Protein 1ZYO (pdb70)

B-factor: mean 40.77, std 6.68, range [16.6, 69.96]

Organism: NCBI:txid12558

Radius of gyration: 14.67 Å; Cα contacts (8 Å, |Δi|>4): 496; chains: 1; bounding box: 39×31×40 Å

Nearest PDB structures (foldseek):
  1zyo-assembly1_A  TM=1.005E+00  e=1.553E-39  Sesbania mosaic virus
  6m78-assembly1_A  TM=9.950E-01  e=1.546E-33  Sesbania mosaic virus
  6ff0-assembly1_A  TM=8.930E-01  e=2.907E-16  Ryegrass mottle virus
  7yzv-assembly1_A  TM=8.937E-01  e=5.741E-15  Ryegrass mottle virus
  6fez-assembly1_A  TM=8.333E-01  e=4.270E-13  Ryegrass mottle virus

Foldseek 3Di:
DLKDWAAFVRDDLFKKFFDDVLWGQAIWGWADLVIWTKFFLCSPPVDHHGFWIAAQNQIDGDDPWDFPDADPPLLQGMTTTDDPVVNSVSRSHDYWYADADAQKFWWKWKDDGDNRGMMIHIWIKGADVVRQKIKIDTDDDRSHGRIFGAGPVGGQFTFHFQPPPPPMGITTRVVCCSVPPDDD

InterPro domains:
  IPR000382 Peptidase S39B, luteovirus [PF02122] (166-301)
  IPR000382 Peptidase S39B, luteovirus [PF02122] (364-571)
  IPR000382 Peptidase S39B, luteovirus [PS51868] (135-335)
  IPR009003 Peptidase S1, PA clan [SSF50494] (151-323)

Solvent-accessible surface area: 8556 Å² total; per-residue (Å²): 141,162,70,61,127,18,66,51,63,106,18,34,44,2,4,1,4,0,22,9,47,123,63,13,22,0,1,0,1,41,0,60,67,90,51,4,0,2,0,0,31,69,0,19,63,71,48,137,203,23,70,2,0,1,18,30,51,103,107,20,69,31,108,150,24,62,81,61,79,39,19,88,76,87,60,30,14,3,0,4,0,135,9,51,95,107,9,0,81,89,3,39,4,101,55,30,92,23,30,60,14,41,92,89,14,113,2,39,0,32,0,6,94,32,16,85,82,10,64,16,0,96,16,38,1,37,49,30,154,97,59,81,30,0,21,1,71,0,29,21,48,105,26,2,14,1,0,2,0,19,20,131,120,12,1,2,1,2,7,7,9,112,72,100,138,78,89,61,16,20,0,0,5,2,68,42,0,31,92,164,72,37,230,171

CATH classification: 2.40.10.10 (+1 more: 2.40.10.10)

Secondary structure (DSSP, 8-state):
---EEE-TT-S-SSEEEEEETTEEEEEEEEEE--EEEEE-HHHHTSSSPP-EEEETTEEEE--S-EEEEEE--TTT-EEEEE--HHHHHHHT----PBPPP-S-EEEEEEEESSTTSEEEEEEEEEE-SSTTEEEE-----TT-TT-EEE-SS-EEEEEEEEEETTTEEEEE-HHHIIIII---

Structure (mmCIF, N/CA/C/O backbone):
data_1ZYO
#
_entry.id   1ZYO
#
_cell.length_a   74.072
_cell.length_b   74.072
_cell.length_c   68.753
_cell.angle_alpha   90.00
_cell.angle_beta   90.00
_cell.angle_gamma   120.00
#
_symmetry.space_group_name_H-M   'P 31 2 1'
#
loop_
_entity.id
_entity.type
_entity.pdbx_description
1 polymer 'serine protease'
2 non-polymer GLYCEROL
3 water water
#
loop_
_atom_site.group_PDB
_atom_site.id
_atom_site.type_symbol
_atom_site.label_atom_id
_atom_site.label_alt_id
_atom_site.label_comp_id
_atom_site.label_asym_id
_atom_site.label_entity_id
_atom_site.label_seq_id
_atom_site.pdbx_PDB_ins_code
_atom_site.Cartn_x
_atom_site.Cartn_y
_atom_site.Cartn_z
_atom_site.occupancy
_atom_site.B_iso_or_equiv
_atom_site.auth_seq_id
_atom_site.auth_comp_id
_atom_site.auth_asym_id
_atom_site.auth_atom_id
_atom_site.pdbx_PDB_model_num
ATOM 1 N N . SER A 1 4 ? -18.422 59.797 -12.922 1.00 53.64 138 SER A N 1
ATOM 2 C CA . SER A 1 4 ? -19.892 60.048 -12.783 1.00 53.91 138 SER A CA 1
ATOM 3 C C . SER A 1 4 ? -20.340 60.058 -11.317 1.00 53.83 138 SER A C 1
ATOM 4 O O . SER A 1 4 ? -21.011 60.993 -10.867 1.00 54.01 138 SER A O 1
ATOM 7 N N . PHE A 1 5 ? -19.975 59.002 -10.591 1.00 53.50 139 PHE A N 1
ATOM 8 C CA . PHE A 1 5 ? -20.195 58.908 -9.148 1.00 52.83 139 PHE A CA 1
ATOM 9 C C . PHE A 1 5 ? -19.128 59.709 -8.407 1.00 51.90 139 PHE A C 1
ATOM 10 O O . PHE A 1 5 ? -19.147 59.800 -7.172 1.00 51.90 139 PHE A O 1
ATOM 18 N N . TYR A 1 6 ? -18.215 60.298 -9.180 1.00 50.61 140 TYR A N 1
ATOM 19 C CA . TYR A 1 6 ? -17.069 61.026 -8.648 1.00 49.27 140 TYR A CA 1
ATOM 20 C C . TYR A 1 6 ? -16.989 62.444 -9.180 1.00 48.42 140 TYR A C 1
ATOM 21 O O . TYR A 1 6 ? -17.368 62.716 -10.320 1.00 48.52 140 TYR A O 1
ATOM 30 N N . SER A 1 7 ? -16.480 63.338 -8.343 1.00 47.31 141 SER A N 1
ATO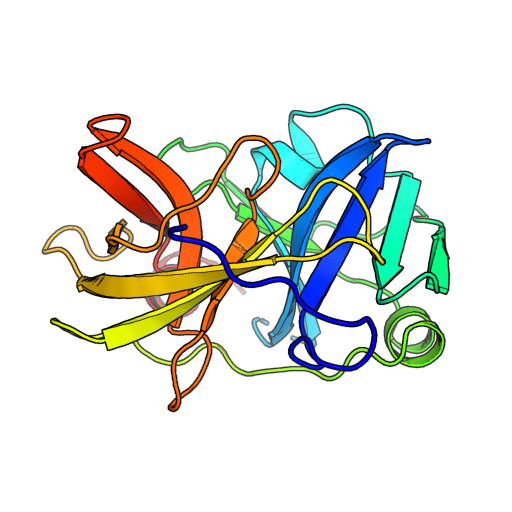M 31 C CA . SER A 1 7 ? -16.217 64.710 -8.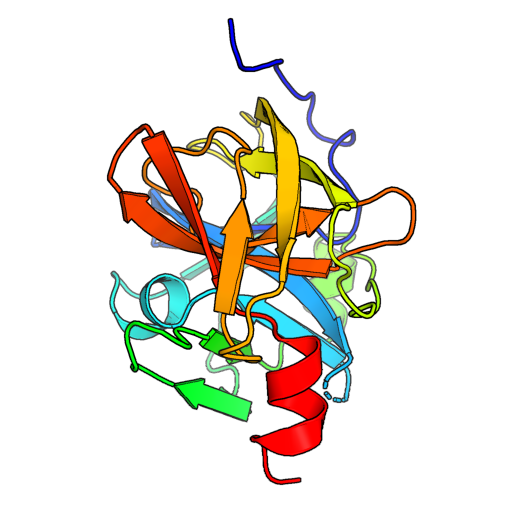730 1.00 46.52 141 SER A CA 1
ATOM 32 C C . SER A 1 7 ? -14.744 64.974 -8.515 1.00 45.90 141 SER A C 1
ATOM 33 O O . SER A 1 7 ? -14.198 64.590 -7.486 1.00 46.31 141 SER A O 1
ATOM 36 N N . PRO A 1 8 ? -14.086 65.650 -9.468 1.00 45.21 142 PRO A N 1
ATOM 37 C CA . PRO A 1 8 ? -12.686 65.981 -9.237 1.00 44.53 142 PRO A CA 1
ATOM 38 C C . PRO A 1 8 ? -12.542 66.902 -8.027 1.00 43.89 142 PRO A C 1
ATOM 39 O O . PRO A 1 8 ? -13.494 67.580 -7.658 1.00 43.36 142 PRO A O 1
ATOM 43 N N . VAL A 1 9 ? -11.368 66.898 -7.406 1.00 43.79 143 VAL A N 1
ATOM 44 C CA . VAL A 1 9 ? -11.085 67.769 -6.261 1.00 43.64 143 VAL A CA 1
ATOM 45 C C . VAL A 1 9 ? -9.745 68.457 -6.465 1.00 43.68 143 VAL A C 1
ATOM 46 O O . VAL A 1 9 ? -8.710 67.795 -6.545 1.00 43.59 143 VAL A O 1
ATOM 50 N N . LYS A 1 10 ? -9.772 69.783 -6.553 1.00 43.93 144 LYS A N 1
ATOM 51 C CA . LYS A 1 10 ? -8.553 70.562 -6.740 1.00 44.30 144 LYS A CA 1
ATOM 52 C C . LYS A 1 10 ? -7.749 70.519 -5.459 1.00 44.41 144 LYS A C 1
ATOM 53 O O . LYS A 1 10 ? -8.315 70.603 -4.374 1.00 45.09 144 LYS A O 1
ATOM 55 N N . ALA A 1 11 ? -6.435 70.366 -5.578 1.00 44.44 145 ALA A N 1
ATOM 56 C CA . ALA A 1 11 ? -5.548 70.415 -4.423 1.00 44.24 145 ALA A CA 1
ATOM 57 C C . ALA A 1 11 ? -5.854 71.672 -3.625 1.00 44.35 145 ALA A C 1
ATOM 58 O O . ALA A 1 11 ? -6.119 72.734 -4.200 1.00 44.69 145 ALA A O 1
ATOM 60 N N . GLY A 1 12 ? -5.843 71.546 -2.302 1.00 44.27 146 GLY A N 1
ATOM 61 C CA . GLY A 1 12 ? -6.224 72.652 -1.425 1.00 43.62 146 GLY A CA 1
ATOM 62 C C . GLY A 1 12 ? -7.698 72.646 -1.061 1.00 43.19 146 GLY A C 1
ATOM 63 O O . GLY A 1 12 ? -8.103 73.348 -0.141 1.00 43.49 146 GLY A O 1
ATOM 64 N N . ASP A 1 13 ? -8.501 71.854 -1.769 1.00 42.58 147 ASP A N 1
ATOM 65 C CA . ASP A 1 13 ? -9.939 71.791 -1.503 1.00 42.25 147 ASP A CA 1
ATOM 66 C C . ASP A 1 13 ? -10.416 70.547 -0.744 1.00 41.68 147 ASP A C 1
ATOM 67 O O . ASP A 1 13 ? -11.594 70.450 -0.380 1.00 42.09 147 ASP A O 1
ATOM 72 N N . GLU A 1 14 ? -9.515 69.602 -0.502 1.00 40.56 148 GLU A N 1
ATOM 73 C CA . GLU A 1 14 ? -9.838 68.459 0.334 1.00 39.45 148 GLU A CA 1
ATOM 74 C C . GLU A 1 14 ? -9.838 68.901 1.798 1.00 38.95 148 GLU A C 1
ATOM 75 O O . GLU A 1 14 ? -9.283 69.957 2.120 1.00 38.93 148 GLU A O 1
ATOM 81 N N . PRO A 1 15 ? -10.460 68.107 2.695 1.00 38.14 149 PRO A N 1
ATOM 82 C CA . PRO A 1 15 ? -10.382 68.471 4.104 1.00 37.39 149 PRO A CA 1
ATOM 83 C C . PRO A 1 15 ? -8.938 68.609 4.584 1.00 36.69 149 PRO A C 1
ATOM 84 O O . PRO A 1 15 ? -8.032 67.971 4.041 1.00 36.58 149 PRO A O 1
ATOM 88 N N . ALA A 1 16 ? -8.749 69.448 5.598 1.00 35.94 150 ALA A N 1
ATOM 89 C CA . ALA A 1 16 ? -7.433 69.774 6.150 1.00 34.87 150 ALA A CA 1
ATOM 90 C C . ALA A 1 16 ? -6.775 68.604 6.870 1.00 34.23 150 ALA A C 1
ATOM 91 O O . ALA A 1 16 ? -5.557 68.605 7.063 1.00 33.71 150 ALA A O 1
ATOM 93 N N . SER A 1 17 ? -7.587 67.627 7.283 1.00 33.60 151 SER A N 1
ATOM 94 C CA . SER A 1 17 ? -7.092 66.427 7.977 1.00 33.09 151 SER A CA 1
ATOM 95 C C . SER A 1 17 ? -6.564 65.349 7.030 1.00 32.72 151 SER A C 1
ATOM 96 O O . SER A 1 17 ? -5.661 64.600 7.392 1.00 33.08 151 SER A O 1
ATOM 99 N N . LEU A 1 18 ? -7.116 65.294 5.819 1.00 32.43 152 LEU A N 1
ATOM 100 C CA . LEU A 1 18 ? -6.776 64.263 4.835 1.00 31.84 152 LEU A CA 1
ATOM 101 C C . LEU A 1 18 ? -5.324 64.258 4.377 1.00 31.80 152 LEU A C 1
ATOM 102 O O . LEU A 1 18 ? -4.763 65.284 3.979 1.00 31.79 152 LEU A O 1
ATOM 107 N N . VAL A 1 19 ? -4.732 63.072 4.420 1.00 31.74 153 VAL A N 1
ATOM 108 C CA . VAL A 1 19 ? -3.358 62.875 4.003 1.00 31.42 153 VAL A CA 1
ATOM 109 C C . VAL A 1 19 ? -3.246 61.580 3.165 1.00 31.61 153 VAL A C 1
ATOM 110 O O . VAL A 1 19 ? -3.944 60.593 3.417 1.00 31.73 153 VAL A O 1
ATOM 114 N N . ALA A 1 20 ? -2.396 61.604 2.145 1.00 31.54 154 ALA A N 1
ATOM 115 C CA . ALA A 1 20 ? -2.148 60.427 1.330 1.00 31.35 154 ALA A CA 1
ATOM 116 C C . ALA A 1 20 ? -0.909 59.712 1.840 1.00 31.39 154 ALA A C 1
ATOM 117 O O . ALA A 1 20 ? 0.054 60.348 2.269 1.00 31.29 154 ALA A O 1
ATOM 119 N N . ILE A 1 21 ? -0.945 58.386 1.788 1.00 31.28 155 ILE A N 1
ATOM 120 C CA . ILE A 1 21 ? 0.167 57.559 2.224 1.00 31.40 155 ILE A CA 1
ATOM 121 C C . ILE A 1 21 ? 0.886 56.946 1.019 1.00 31.16 155 ILE A C 1
ATOM 122 O O . ILE A 1 21 ? 0.325 56.139 0.280 1.00 31.05 155 ILE A O 1
ATOM 127 N N . LYS A 1 22 ? 2.128 57.364 0.821 1.00 31.07 156 LYS A N 1
ATOM 128 C CA . LYS A 1 22 ? 2.915 56.945 -0.334 1.00 31.19 156 LYS A CA 1
ATOM 129 C C . LYS A 1 22 ? 3.937 55.851 -0.025 1.00 30.85 156 LYS A C 1
ATOM 130 O O . LYS A 1 22 ? 4.489 55.778 1.072 1.00 31.09 156 LYS A O 1
ATOM 136 N N . SER A 1 23 ? 4.156 54.985 -1.003 1.00 30.43 157 SER A N 1
ATOM 137 C CA . SER A 1 23 ? 5.247 54.031 -0.970 1.00 30.21 157 SER A CA 1
ATOM 138 C C . SER A 1 23 ? 6.015 54.202 -2.267 1.00 30.29 157 SER A C 1
ATOM 139 O O . SER A 1 23 ? 5.623 53.672 -3.303 1.00 30.38 157 SER A O 1
ATOM 142 N N . GLY A 1 24 ? 7.101 54.962 -2.220 1.00 30.40 158 GLY A N 1
ATOM 143 C CA . GLY A 1 24 ? 7.774 55.366 -3.446 1.00 30.51 158 GLY A CA 1
ATOM 144 C C . GLY A 1 24 ? 6.766 56.152 -4.260 1.00 30.50 158 GLY A C 1
ATOM 145 O O . GLY A 1 24 ? 6.140 57.080 -3.734 1.00 30.73 158 GLY A O 1
ATOM 146 N N . PRO A 1 25 ? 6.564 55.772 -5.536 1.00 30.46 159 PRO A N 1
ATOM 147 C CA . PRO A 1 25 ? 5.609 56.520 -6.372 1.00 30.33 159 PRO A CA 1
ATOM 148 C C . PRO A 1 25 ? 4.142 56.202 -6.066 1.00 30.35 159 PRO A C 1
ATOM 149 O O . PRO A 1 25 ? 3.264 56.982 -6.415 1.00 30.50 159 PRO A O 1
ATOM 153 N N . THR A 1 26 ? 3.891 55.078 -5.400 1.00 30.52 160 THR A N 1
ATOM 154 C CA . THR A 1 26 ? 2.546 54.533 -5.258 1.00 30.77 160 THR A CA 1
ATOM 155 C C . THR A 1 26 ? 1.797 55.063 -4.045 1.00 30.97 160 THR A C 1
ATOM 156 O O . THR A 1 26 ? 2.308 55.009 -2.930 1.00 31.54 160 THR A O 1
ATOM 160 N N . THR A 1 27 ? 0.588 55.574 -4.267 1.00 30.86 161 THR A N 1
ATOM 161 C CA . THR A 1 27 ? -0.333 55.870 -3.182 1.00 30.85 161 THR A CA 1
ATOM 162 C C . THR A 1 27 ? -0.929 54.549 -2.705 1.00 30.94 161 THR A C 1
ATOM 163 O O . THR A 1 27 ? -1.684 53.898 -3.441 1.00 30.95 161 THR A O 1
ATOM 167 N N . ILE A 1 28 ? -0.582 54.148 -1.482 1.00 30.64 162 ILE A N 1
ATOM 168 C CA . ILE A 1 28 ? -1.043 52.863 -0.965 1.00 30.52 162 ILE A CA 1
ATOM 169 C C . ILE A 1 28 ? -2.326 52.998 -0.136 1.00 30.61 162 ILE A C 1
ATOM 170 O O . ILE A 1 28 ? -2.929 52.010 0.285 1.00 30.45 162 ILE A O 1
ATOM 175 N N . GLY A 1 29 ? -2.759 54.236 0.053 1.00 30.91 163 GLY A N 1
ATOM 176 C CA . GLY A 1 29 ? -3.985 54.508 0.790 1.00 31.41 163 GLY A CA 1
ATOM 177 C C . GLY A 1 29 ? -3.991 55.896 1.389 1.00 31.76 163 GLY A C 1
ATOM 178 O O . GLY A 1 29 ? -3.155 56.731 1.048 1.00 31.87 163 GLY A O 1
ATOM 179 N N . PHE A 1 30 ? -4.932 56.130 2.297 1.00 32.03 164 PHE A N 1
ATOM 180 C CA . PHE A 1 30 ? -5.129 57.437 2.884 1.00 32.50 164 PHE A CA 1
ATOM 181 C C . PHE A 1 30 ? -5.259 57.368 4.398 1.00 33.47 164 PHE A C 1
ATOM 182 O O . PHE A 1 30 ? -5.309 56.278 4.988 1.00 34.01 164 PHE A O 1
ATOM 190 N N . GLY A 1 31 ? -5.289 58.536 5.027 1.00 33.77 165 GLY A N 1
ATOM 191 C CA . GLY A 1 31 ? -5.407 58.623 6.465 1.00 34.36 165 GLY A CA 1
ATOM 192 C C . GLY A 1 31 ? -5.832 60.010 6.863 1.00 34.76 165 GLY A C 1
ATOM 193 O O . GLY A 1 31 ? -5.991 60.884 6.015 1.00 34.80 165 GLY A O 1
ATOM 194 N N . CYS A 1 32 ? -6.038 60.208 8.155 1.00 35.24 166 CYS A N 1
ATOM 195 C CA . CYS A 1 32 ? -6.353 61.532 8.671 1.00 36.00 166 CYS A CA 1
ATOM 196 C C . CYS A 1 32 ? -5.559 61.798 9.928 1.00 36.37 166 CYS A C 1
ATOM 197 O O . CYS A 1 32 ? -5.074 60.871 10.570 1.00 36.42 166 CYS A O 1
ATOM 200 N N . ARG A 1 33 ? -5.407 63.075 10.257 1.00 37.39 167 ARG A N 1
ATOM 201 C CA . ARG A 1 33 ? -4.832 63.484 11.540 1.00 37.90 167 ARG A CA 1
ATOM 202 C C . ARG A 1 33 ? -5.972 63.557 12.522 1.00 37.75 167 ARG A C 1
ATOM 203 O O . ARG A 1 33 ? -7.024 64.130 12.209 1.00 37.56 167 ARG A O 1
ATOM 211 N N . THR A 1 34 ? -5.779 62.955 13.692 1.00 37.84 168 THR A N 1
ATOM 212 C CA . THR A 1 34 ? -6.819 62.937 14.727 1.00 38.13 168 THR A CA 1
ATOM 213 C C . THR A 1 34 ? -6.236 62.758 16.139 1.00 38.74 168 THR A C 1
ATOM 214 O O . THR A 1 34 ? -5.016 62.768 16.332 1.00 38.47 168 THR A O 1
ATOM 218 N N . LYS A 1 35 ? -7.120 62.624 17.122 1.00 39.79 169 LYS A N 1
ATOM 219 C CA . LYS A 1 35 ? -6.730 62.387 18.509 1.00 40.56 169 LYS A CA 1
ATOM 220 C C . LYS A 1 35 ? -7.306 61.058 18.962 1.00 41.20 169 LYS A C 1
ATOM 221 O O . LYS A 1 35 ? -8.503 60.790 18.793 1.00 41.27 169 LYS A O 1
ATOM 223 N N . ILE A 1 36 ? -6.451 60.215 19.526 1.00 42.13 170 ILE A N 1
ATOM 224 C CA . ILE A 1 36 ? -6.892 58.912 20.026 1.00 42.68 170 ILE A CA 1
ATOM 225 C C . ILE A 1 36 ? -6.337 58.637 21.419 1.00 42.83 170 ILE A C 1
ATOM 226 O O . ILE A 1 36 ? -7.080 58.719 22.401 1.00 43.30 170 ILE A O 1
ATOM 231 N N . GLU A 1 39 ? -3.575 61.333 23.015 1.00 45.45 173 GLU A N 1
ATOM 232 C CA . GLU A 1 39 ? -2.581 61.943 22.133 1.00 45.49 173 GLU A CA 1
ATOM 233 C C . GLU A 1 39 ? -3.058 62.175 20.676 1.00 45.32 173 GLU A C 1
ATOM 234 O O . GLU A 1 39 ? -4.171 61.775 20.286 1.00 45.80 173 GLU A O 1
ATOM 236 N N . ASP A 1 40 ? -2.191 62.822 19.892 1.00 44.49 174 ASP A N 1
ATOM 237 C CA . ASP A 1 40 ? -2.441 63.217 18.499 1.00 43.27 174 ASP A CA 1
ATOM 238 C C . ASP A 1 40 ? -1.817 62.180 17.555 1.00 42.46 174 ASP A C 1
ATOM 239 O O . ASP A 1 40 ? -0.697 61.708 17.797 1.00 42.65 174 ASP A O 1
ATOM 244 N N . CYS A 1 41 ? -2.534 61.818 16.490 1.00 41.10 175 CYS A N 1
ATOM 245 C CA . CYS A 1 41 ? -2.101 60.718 15.611 1.00 39.80 175 CYS A CA 1
ATOM 246 C C . CYS A 1 41 ? -2.547 60.816 14.144 1.00 38.50 175 CYS A C 1
ATOM 247 O O . CYS A 1 41 ? -3.485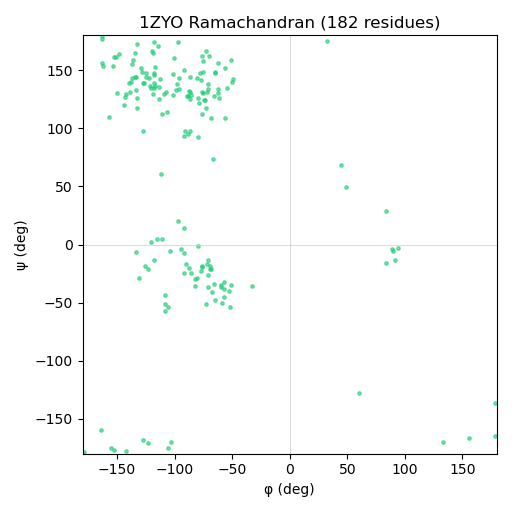 61.545 13.809 1.00 38.14 175 CYS A O 1
ATOM 250 N N . LEU A 1 42 ? -1.848 60.067 13.288 1.00 37.30 176 LEU A N 1
ATOM 251 C CA . LEU A 1 42 ? -2.357 59.621 11.986 1.00 35.85 176 LEU A CA 1
ATOM 252 C C . LEU A 1 42 ? -3.149 58.333 12.169 1.00 35.08 176 LEU A C 1
ATOM 253 O O . LEU A 1 42 ? -2.659 57.388 12.779 1.00 35.01 176 LEU A O 1
ATOM 258 N N . LEU A 1 43 ? -4.365 58.291 11.646 1.00 34.13 177 LEU A N 1
ATOM 259 C CA . LEU A 1 43 ? -5.125 57.048 11.630 1.00 33.41 177 LEU A CA 1
ATOM 260 C C . LEU A 1 43 ? -5.309 56.588 10.191 1.00 33.25 177 LEU A C 1
ATOM 261 O O . LEU A 1 43 ? -5.801 57.333 9.344 1.00 32.79 177 LEU A O 1
ATOM 266 N N . THR A 1 44 ? -4.887 55.351 9.934 1.00 32.96 178 THR A N 1
ATOM 267 C CA . THR A 1 44 ? -5.073 54.708 8.651 1.00 32.39 178 THR A CA 1
ATOM 268 C C . THR A 1 44 ? -5.382 53.218 8.826 1.00 32.23 178 THR A C 1
ATOM 269 O O . THR A 1 44 ? -5.511 52.734 9.947 1.00 32.53 178 THR A O 1
ATOM 273 N N . ALA A 1 45 ? -5.531 52.501 7.719 1.00 32.14 179 ALA A N 1
ATOM 274 C CA . ALA A 1 45 ? -5.827 51.072 7.761 1.00 31.72 179 ALA A CA 1
ATOM 275 C C . ALA A 1 45 ? -4.554 50.294 8.071 1.00 31.51 179 ALA A C 1
ATOM 276 O O . ALA A 1 45 ? -3.467 50.728 7.687 1.00 31.39 179 ALA A O 1
ATOM 278 N N . HIS A 1 46 ? -4.689 49.162 8.772 1.00 31.15 180 HIS A N 1
ATOM 279 C CA . HIS A 1 46 ? -3.549 48.283 9.052 1.00 30.92 180 HIS A CA 1
ATOM 280 C C . HIS A 1 46 ? -2.913 47.799 7.757 1.00 31.13 180 HIS A C 1
ATOM 281 O O . HIS A 1 46 ? -1.700 47.655 7.672 1.00 30.55 180 HIS A O 1
ATOM 288 N N . HIS A 1 47 ? -3.725 47.548 6.740 1.00 31.77 181 HIS A N 1
ATOM 289 C CA . HIS A 1 47 ? -3.164 46.979 5.527 1.00 32.51 181 HIS A CA 1
ATOM 290 C C . HIS A 1 47 ? -2.428 47.997 4.671 1.00 32.39 181 HIS A C 1
ATOM 291 O O . HIS A 1 47 ? -1.543 47.637 3.909 1.00 32.93 181 HIS A O 1
ATOM 298 N N . VAL A 1 48 ? -2.768 49.268 4.841 1.00 32.47 182 VAL A N 1
ATOM 299 C CA . VAL A 1 48 ? -2.033 50.361 4.223 1.00 32.22 182 VAL A CA 1
ATOM 300 C C . VAL A 1 48 ? -0.683 50.547 4.922 1.00 32.68 182 VAL A C 1
ATOM 301 O O . VAL A 1 48 ? 0.356 50.578 4.263 1.00 32.39 182 VAL A O 1
ATOM 305 N N . TRP A 1 49 ? -0.699 50.654 6.254 1.00 33.48 183 TRP A N 1
ATOM 306 C CA . TRP A 1 49 ? 0.515 50.967 7.008 1.00 33.96 183 TRP A CA 1
ATOM 307 C C . TRP A 1 49 ? 1.425 49.773 7.243 1.00 34.50 183 TRP A C 1
ATOM 308 O O . TRP A 1 49 ? 2.632 49.938 7.336 1.00 34.44 183 TRP A O 1
ATOM 319 N N . CYS A 1 50 ? 0.857 48.575 7.317 1.00 35.47 184 CYS A N 1
ATOM 320 C CA . CYS A 1 50 ? 1.622 47.395 7.724 1.00 36.77 184 CYS A CA 1
ATOM 321 C C . CYS A 1 50 ? 1.636 46.216 6.745 1.00 37.41 184 CYS A C 1
ATOM 322 O O . CYS A 1 50 ? 2.532 45.382 6.813 1.00 37.99 184 CYS A O 1
ATOM 325 N N . ASN A 1 51 ? 0.666 46.128 5.841 1.00 38.35 185 ASN A N 1
ATOM 326 C CA . ASN A 1 51 ? 0.579 44.948 4.965 1.00 39.28 185 ASN A CA 1
ATOM 327 C C . ASN A 1 51 ? 0.807 45.255 3.486 1.00 39.88 185 ASN A C 1
ATOM 328 O O . ASN A 1 51 ? 0.668 44.369 2.625 1.00 40.43 185 ASN A O 1
ATOM 330 N N . SER A 1 52 ? 1.142 46.507 3.191 1.00 40.19 186 SER A N 1
ATOM 331 C CA . SER A 1 52 ? 1.553 46.886 1.844 1.00 40.48 186 SER A CA 1
ATOM 332 C C . SER A 1 52 ? 3.070 47.052 1.829 1.00 40.68 186 SER A C 1
ATOM 333 O O . SER A 1 52 ? 3.754 46.656 2.791 1.00 40.41 186 SER A O 1
ATOM 336 N N . MET A 1 53 ? 3.586 47.606 0.726 1.00 40.56 187 MET A N 1
ATOM 337 C CA . MET A 1 53 ? 4.970 48.031 0.630 1.00 40.77 187 MET A CA 1
ATOM 338 C C . MET A 1 53 ? 5.221 49.174 1.615 1.00 40.30 187 MET A C 1
ATOM 339 O O . MET A 1 53 ? 4.318 49.956 1.912 1.00 40.41 187 MET A O 1
ATOM 344 N N . ARG A 1 54 ? 6.438 49.263 2.137 1.00 39.92 188 ARG A N 1
ATOM 345 C CA . ARG A 1 54 ? 6.718 50.179 3.244 1.00 39.67 188 ARG A CA 1
ATOM 346 C C . ARG A 1 54 ? 6.300 51.604 2.926 1.00 38.85 188 ARG A C 1
ATOM 347 O O . ARG A 1 54 ? 6.560 52.080 1.826 1.00 38.86 188 ARG A O 1
ATOM 355 N N . PRO A 1 55 ? 5.631 52.278 3.885 1.00 38.14 189 PRO A N 1
ATOM 356 C CA . PRO A 1 55 ? 5.317 53.693 3.770 1.00 37.66 189 PRO A CA 1
ATOM 357 C C . PRO A 1 55 ? 6.604 54.477 3.777 1.00 37.23 189 PRO A C 1
ATOM 358 O O . PRO A 1 55 ? 7.430 54.288 4.660 1.00 37.16 189 PRO A O 1
ATOM 362 N N . THR A 1 56 ? 6.784 55.337 2.786 1.00 36.95 190 THR A N 1
ATOM 363 C CA . THR A 1 56 ? 8.006 56.123 2.691 1.00 36.59 190 THR A CA 1
ATOM 364 C C . THR A 1 56 ? 7.724 57.620 2.792 1.00 36.15 190 THR A C 1
ATOM 365 O O . THR A 1 56 ? 8.637 58.414 2.989 1.00 36.23 190 THR A O 1
ATOM 369 N N . GLY A 1 57 ? 6.462 58.006 2.667 1.00 35.74 191 GLY A N 1
ATOM 370 C CA . GLY A 1 57 ? 6.124 59.413 2.661 1.00 35.53 191 GLY A CA 1
ATOM 371 C C . GLY A 1 57 ? 4.671 59.722 2.915 1.00 35.43 191 GLY A C 1
ATOM 372 O O . GLY A 1 57 ? 3.806 58.890 2.696 1.00 34.78 191 GLY A O 1
ATOM 373 N N . LEU A 1 58 ? 4.416 60.931 3.401 1.00 35.87 192 LEU A N 1
ATOM 374 C CA . LEU A 1 58 ? 3.057 61.429 3.548 1.00 36.50 192 LEU A CA 1
ATOM 375 C C . LEU A 1 58 ? 2.897 62.571 2.584 1.00 36.80 192 LEU A C 1
ATOM 376 O O . LEU A 1 58 ? 3.782 63.421 2.480 1.00 37.26 192 LEU A O 1
ATOM 381 N N . ALA A 1 59 ? 1.773 62.591 1.882 1.00 36.84 193 ALA A N 1
ATOM 382 C CA . ALA A 1 59 ? 1.546 63.586 0.867 1.00 36.97 193 ALA A CA 1
ATOM 383 C C . ALA A 1 59 ? 0.220 64.289 1.078 1.00 37.44 193 ALA A C 1
ATOM 384 O O . ALA A 1 59 ? -0.774 63.664 1.426 1.00 37.29 193 ALA A O 1
ATOM 386 N N . LYS A 1 60 ? 0.223 65.601 0.881 1.00 38.19 194 LYS A N 1
ATOM 387 C CA . LYS A 1 60 ? -1.001 66.385 0.860 1.00 39.10 194 LYS A CA 1
ATOM 388 C C . LYS A 1 60 ? -0.848 67.479 -0.182 1.00 40.01 194 LYS A C 1
ATOM 389 O O . LYS A 1 60 ? 0.062 68.314 -0.085 1.00 40.48 194 LYS A O 1
ATOM 395 N N . ALA A 1 61 ? -1.730 67.457 -1.180 1.00 40.68 195 ALA A N 1
ATOM 396 C CA . ALA A 1 61 ? -1.792 68.488 -2.208 1.00 41.29 195 ALA A CA 1
ATOM 397 C C . ALA A 1 61 ? -0.422 68.791 -2.815 1.00 41.97 195 ALA A C 1
ATOM 398 O O . ALA A 1 61 ? -0.008 69.948 -2.907 1.00 42.23 195 ALA A O 1
ATOM 400 N N . GLY A 1 62 ? 0.286 67.744 -3.218 1.00 42.60 196 GLY A N 1
ATOM 401 C CA . GLY A 1 62 ? 1.551 67.917 -3.915 1.00 43.42 196 GLY A CA 1
ATOM 402 C C . GLY A 1 62 ? 2.726 68.126 -2.992 1.00 44.11 196 GLY A C 1
ATOM 403 O O . GLY A 1 62 ? 3.876 68.000 -3.420 1.00 44.55 196 GLY A O 1
ATOM 404 N N . LYS A 1 63 ? 2.442 68.456 -1.731 1.00 44.57 197 LYS A N 1
ATOM 405 C CA . LYS A 1 63 ? 3.469 68.550 -0.691 1.00 44.87 197 LYS A CA 1
ATOM 406 C C . LYS A 1 63 ? 3.778 67.145 -0.176 1.00 44.83 197 LYS A C 1
ATOM 407 O O . LYS A 1 63 ? 2.883 66.312 -0.066 1.00 44.57 197 LYS A O 1
ATOM 413 N N . GLN A 1 64 ? 5.047 66.904 0.139 1.00 45.15 198 GLN A N 1
ATOM 414 C CA . GLN A 1 64 ? 5.544 65.589 0.526 1.00 45.59 198 GLN A CA 1
ATOM 415 C C . GLN A 1 64 ? 6.422 65.724 1.766 1.00 45.46 198 GLN A C 1
ATOM 416 O O . GLN A 1 64 ? 7.130 66.715 1.911 1.00 45.65 198 GLN A O 1
ATOM 422 N N . VAL A 1 65 ? 6.354 64.736 2.659 1.00 45.37 199 VAL A N 1
ATOM 423 C CA . VAL A 1 65 ? 7.331 64.560 3.753 1.00 45.32 199 VAL A CA 1
ATOM 424 C C . VAL A 1 65 ? 7.665 63.085 3.883 1.00 45.02 199 VAL A C 1
ATOM 425 O O . VAL A 1 65 ? 6.774 62.242 3.784 1.00 45.06 199 VAL A O 1
ATOM 429 N N . SER A 1 66 ? 8.933 62.773 4.122 1.00 44.74 200 SER A N 1
ATOM 430 C CA . SER A 1 66 ? 9.345 61.385 4.243 1.00 44.82 200 SER A CA 1
ATOM 431 C C . SER A 1 66 ? 8.928 60.799 5.586 1.00 45.08 200 SER A C 1
ATOM 432 O O . SER A 1 66 ? 8.662 61.531 6.544 1.00 45.23 200 SER A O 1
ATOM 435 N N . VAL A 1 67 ? 8.843 59.475 5.633 1.00 45.30 201 VAL A N 1
ATOM 436 C CA . VAL A 1 67 ? 8.467 58.758 6.836 1.00 45.56 201 VAL A CA 1
ATOM 437 C C . VAL A 1 67 ? 9.744 58.210 7.454 1.00 46.16 201 VAL A C 1
ATOM 438 O O . VAL A 1 67 ? 10.551 57.586 6.764 1.00 46.08 201 VAL A O 1
ATOM 442 N N . GLU A 1 68 ? 9.927 58.493 8.743 1.00 46.88 202 GLU A N 1
ATOM 443 C CA . GLU A 1 68 ? 11.022 57.947 9.551 1.00 47.75 202 GLU A CA 1
ATOM 444 C C . GLU A 1 68 ? 10.465 56.868 10.502 1.00 47.99 202 GLU A C 1
ATOM 445 O O . GLU A 1 68 ? 9.276 56.537 10.445 1.00 47.83 202 GLU A O 1
ATOM 451 N N . ASP A 1 69 ? 11.308 56.327 11.380 1.00 48.42 203 ASP A N 1
ATOM 452 C CA . ASP A 1 69 ? 10.866 55.271 12.312 1.00 48.98 203 ASP A CA 1
ATOM 453 C C . ASP A 1 69 ? 9.845 55.769 13.354 1.00 48.93 203 ASP A C 1
ATOM 454 O O . ASP A 1 69 ? 10.177 55.942 14.530 1.00 49.18 203 ASP A O 1
ATOM 459 N N . TRP A 1 70 ? 8.607 56.003 12.909 1.00 48.71 204 TRP A N 1
ATOM 460 C CA . TRP A 1 70 ? 7.544 56.492 13.789 1.00 48.24 204 TRP A CA 1
ATOM 461 C C . TRP A 1 70 ? 6.839 55.349 14.497 1.00 47.80 204 TRP A C 1
ATOM 462 O O . TRP A 1 70 ? 6.644 54.279 13.924 1.00 47.80 204 TRP A O 1
ATOM 473 N N . GLU A 1 71 ? 6.453 55.591 15.745 1.00 47.27 205 GLU A N 1
ATOM 474 C CA . GLU A 1 71 ? 5.900 54.547 16.593 1.00 46.70 205 GLU A CA 1
ATOM 475 C C . GLU A 1 71 ? 4.467 54.238 16.209 1.00 46.24 205 GLU A C 1
ATOM 476 O O . GLU A 1 71 ? 3.646 55.152 16.055 1.00 46.25 205 GLU A O 1
ATOM 478 N N . ILE A 1 72 ? 4.179 52.949 16.046 1.00 45.56 206 ILE A N 1
ATOM 479 C CA . ILE A 1 72 ? 2.811 52.483 15.881 1.00 44.98 206 ILE A CA 1
ATOM 480 C C . ILE A 1 72 ? 2.231 52.264 17.282 1.00 44.91 206 ILE A C 1
ATOM 481 O O . ILE A 1 72 ? 2.470 51.238 17.930 1.00 44.72 206 ILE A O 1
ATOM 486 N N . SER A 1 73 ? 1.497 53.267 17.752 1.00 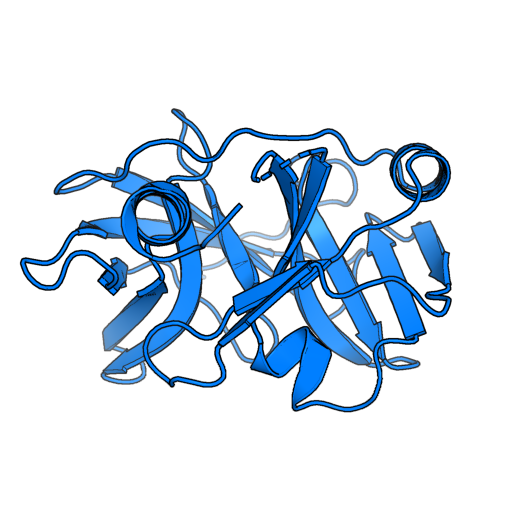44.60 207 SER A N 1
ATOM 487 C CA . SER A 1 73 ? 0.838 53.216 19.042 1.00 44.38 207 SER A CA 1
ATOM 488 C C . SER A 1 73 ? 0.006 51.940 19.160 1.00 44.17 207 SER A C 1
ATOM 489 O O . SER A 1 73 ? 0.178 51.171 20.107 1.00 44.57 207 SER A O 1
ATOM 492 N N . MET A 1 74 ? -0.880 51.713 18.191 1.00 43.65 208 MET A N 1
ATOM 493 C CA . MET A 1 74 ? -1.677 50.484 18.129 1.00 43.00 208 MET A CA 1
ATOM 494 C C . MET A 1 74 ? -2.103 50.080 16.722 1.00 42.04 208 MET A C 1
ATOM 495 O O . MET A 1 74 ? -2.088 50.893 15.794 1.00 42.14 208 MET A O 1
ATOM 500 N N . SER A 1 75 ? -2.478 48.810 16.584 1.00 40.78 209 SER A N 1
ATOM 501 C CA . SER A 1 75 ? -2.877 48.235 15.308 1.00 39.39 209 SER A CA 1
ATOM 502 C C . SER A 1 75 ? -3.657 46.943 15.512 1.00 38.72 209 SER A C 1
ATOM 503 O O . SER A 1 75 ? -3.496 46.260 16.516 1.00 38.75 209 SER A O 1
ATOM 506 N N . SER A 1 76 ? -4.506 46.620 14.545 1.00 37.93 210 SER A N 1
ATOM 507 C CA . SER A 1 76 ? -5.140 45.312 14.470 1.00 36.68 210 SER A CA 1
ATOM 508 C C . SER A 1 76 ? -5.158 44.872 13.030 1.00 36.14 210 SER A C 1
ATOM 509 O O . SER A 1 76 ? -5.551 45.633 12.154 1.00 35.20 210 SER A O 1
ATOM 512 N N . SER A 1 77 ? -4.726 43.634 12.804 1.00 36.04 211 SER A N 1
ATOM 513 C CA . SER A 1 77 ? -4.763 43.006 11.488 1.00 35.97 211 SER A CA 1
ATOM 514 C C . SER A 1 77 ? -6.001 42.132 11.341 1.00 35.72 211 SER A C 1
ATOM 515 O O . SER A 1 77 ? -6.035 41.229 10.514 1.00 36.01 211 SER A O 1
ATOM 518 N N . ASP A 1 78 ? -7.012 42.384 12.164 1.00 35.43 212 ASP A N 1
ATOM 519 C CA . ASP A 1 78 ? -8.286 41.713 12.013 1.00 34.89 212 ASP A CA 1
ATOM 520 C C . ASP A 1 78 ? -9.013 42.407 10.881 1.00 34.60 212 ASP A C 1
ATOM 521 O O . ASP A 1 78 ? -9.246 43.620 10.935 1.00 34.26 212 ASP A O 1
ATOM 526 N N . LYS A 1 79 ? -9.349 41.624 9.853 1.00 34.34 213 LYS A N 1
ATOM 527 C CA . LYS A 1 79 ? -10.175 42.057 8.721 1.00 33.90 213 LYS A CA 1
ATOM 528 C C . LYS A 1 79 ? -11.236 43.093 9.103 1.00 33.47 213 LYS A C 1
ATOM 529 O O . LYS A 1 79 ? -11.518 44.008 8.339 1.00 33.46 213 LYS A O 1
ATOM 532 N N . MET A 1 80 ? -11.797 42.950 10.300 1.00 33.11 214 MET A N 1
ATOM 533 C CA . MET A 1 80 ? -12.944 43.742 10.717 1.00 32.40 214 MET A CA 1
ATOM 534 C C . MET A 1 80 ? -12.533 45.035 11.406 1.00 31.65 214 MET A C 1
ATOM 535 O O . MET A 1 80 ? -13.326 45.966 11.499 1.00 31.53 214 MET A O 1
ATOM 540 N N . LEU A 1 81 ? -11.281 45.104 11.844 1.00 31.08 215 LEU A N 1
ATOM 541 C CA . LEU A 1 81 ? -10.782 46.295 12.532 1.00 30.70 215 LEU A CA 1
ATOM 542 C C . LEU A 1 81 ? -9.799 47.067 11.653 1.00 30.85 215 LEU A C 1
ATOM 543 O O . LEU A 1 81 ? -10.008 48.255 11.376 1.00 31.12 215 LEU A O 1
ATOM 548 N N . ASP A 1 82 ? -8.740 46.385 11.218 1.00 30.53 216 ASP A N 1
ATOM 549 C CA . ASP A 1 82 ? -7.844 46.886 10.171 1.00 30.32 216 ASP A CA 1
ATOM 550 C C . ASP A 1 82 ? -7.502 48.352 10.387 1.00 29.98 216 ASP A C 1
ATOM 551 O O . ASP A 1 82 ? -7.919 49.217 9.629 1.00 29.72 216 ASP A O 1
ATOM 556 N N . PHE A 1 83 ? -6.751 48.620 11.444 1.00 30.20 217 PHE A N 1
ATOM 557 C CA . PHE A 1 83 ? -6.355 49.982 11.763 1.00 30.63 217 PHE A CA 1
ATOM 558 C C . PHE A 1 83 ? -4.899 50.060 12.168 1.00 31.04 217 PHE A C 1
ATOM 559 O O . PHE A 1 83 ? -4.315 49.073 12.614 1.00 31.36 217 PHE A O 1
ATOM 567 N N . ALA A 1 84 ? -4.315 51.235 11.978 1.00 31.61 218 ALA A N 1
ATOM 568 C CA . ALA A 1 84 ? -2.976 51.523 12.460 1.00 32.71 218 ALA A CA 1
ATOM 569 C C . ALA A 1 84 ? -2.949 52.972 12.931 1.00 33.59 218 ALA A C 1
ATOM 570 O O . ALA A 1 84 ? -3.350 53.886 12.204 1.00 33.50 218 ALA A O 1
ATOM 572 N N . ILE A 1 85 ? -2.503 53.151 14.170 1.00 34.69 219 ILE A N 1
ATOM 573 C CA . ILE A 1 85 ? -2.475 54.451 14.832 1.00 35.64 219 ILE A CA 1
ATOM 574 C C . ILE A 1 85 ? -1.009 54.820 14.972 1.00 36.23 219 ILE A C 1
ATOM 575 O O . ILE A 1 85 ? -0.268 54.150 15.678 1.00 36.41 219 ILE A O 1
ATOM 580 N N . VAL A 1 86 ? -0.582 55.854 14.254 1.00 37.42 220 VAL A N 1
ATOM 581 C CA . VAL A 1 86 ? 0.845 56.184 14.164 1.00 38.89 220 VAL A CA 1
ATOM 582 C C . VAL A 1 86 ? 1.145 57.557 14.768 1.00 40.12 220 VAL A C 1
ATOM 583 O O . VAL A 1 86 ? 0.412 58.526 14.537 1.00 40.25 220 VAL A O 1
ATOM 587 N N . ARG A 1 87 ? 2.223 57.627 15.545 1.00 41.43 221 ARG A N 1
ATOM 588 C CA . ARG A 1 87 ? 2.656 58.888 16.121 1.00 43.00 221 ARG A CA 1
ATOM 589 C C . ARG A 1 87 ? 3.644 59.618 15.213 1.00 43.25 221 ARG A C 1
ATOM 590 O O . ARG A 1 87 ? 4.839 59.328 15.186 1.00 43.14 221 ARG A O 1
ATOM 598 N N . VAL A 1 88 ? 3.098 60.564 14.460 1.00 43.97 222 VAL A N 1
ATOM 599 C CA . VAL A 1 88 ? 3.848 61.412 13.544 1.00 44.53 222 VAL A CA 1
ATOM 600 C C . VAL A 1 88 ? 4.322 62.657 14.305 1.00 45.06 222 VAL A C 1
ATOM 601 O O . VAL A 1 88 ? 3.512 63.332 14.959 1.00 45.00 222 VAL A O 1
ATOM 605 N N . PRO A 1 89 ? 5.631 62.965 14.241 1.00 45.54 223 PRO A N 1
ATOM 606 C CA . PRO A 1 89 ? 6.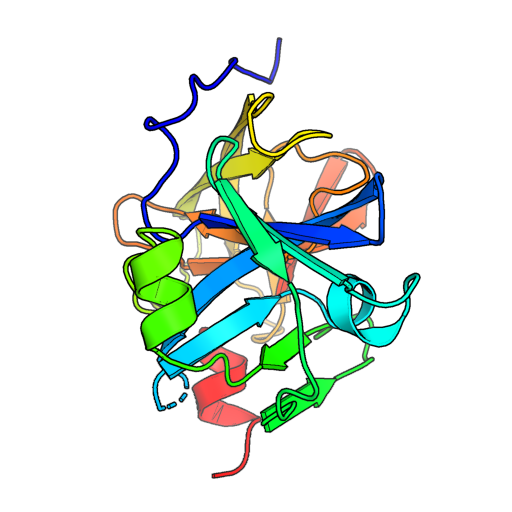085 64.207 14.864 1.00 46.09 223 PRO A CA 1
ATOM 607 C C . PRO A 1 89 ? 5.218 65.384 14.424 1.00 46.77 223 PRO A C 1
ATOM 608 O O . PRO A 1 89 ? 4.784 65.431 13.279 1.00 47.05 223 PRO A O 1
ATOM 612 N N . THR A 1 90 ? 4.947 66.310 15.334 1.00 47.71 224 THR A N 1
ATOM 613 C CA . THR A 1 90 ? 3.987 67.387 15.078 1.00 48.41 224 THR A CA 1
ATOM 614 C C . THR A 1 90 ? 4.458 68.416 14.048 1.00 48.67 224 THR A C 1
ATOM 615 O O . THR A 1 90 ? 3.640 69.127 13.460 1.00 48.71 224 THR A O 1
ATOM 619 N N . HIS A 1 91 ? 5.768 68.495 13.830 1.00 49.05 225 HIS A N 1
ATOM 620 C CA . HIS A 1 91 ? 6.309 69.413 12.838 1.00 49.54 225 HIS A CA 1
ATOM 621 C C . HIS A 1 91 ? 5.975 68.930 11.428 1.00 49.94 225 HIS A C 1
ATOM 622 O O . HIS A 1 91 ? 5.692 69.743 10.535 1.00 50.26 225 HIS A O 1
ATOM 629 N N . VAL A 1 92 ? 5.996 67.605 11.246 1.00 49.81 226 VAL A N 1
ATOM 630 C CA . VAL A 1 92 ? 5.616 66.966 9.988 1.00 49.27 226 VAL A CA 1
ATOM 631 C C . VAL A 1 92 ? 4.194 67.345 9.590 1.00 49.02 226 VAL A C 1
ATOM 632 O O . VAL A 1 92 ? 3.946 67.672 8.438 1.00 49.14 226 VAL A O 1
ATOM 636 N N . TRP A 1 93 ? 3.268 67.308 10.542 1.00 48.94 227 TRP A N 1
ATOM 637 C CA . TRP A 1 93 ? 1.896 67.747 10.303 1.00 49.11 227 TRP A CA 1
ATOM 638 C C . TRP A 1 93 ? 1.801 69.201 9.814 1.00 49.17 227 TRP A C 1
ATOM 639 O O . TRP A 1 93 ? 0.958 69.531 8.976 1.00 49.43 227 TRP A O 1
ATOM 650 N N . SER A 1 94 ? 2.652 70.069 10.355 1.00 49.08 228 SER A N 1
ATOM 651 C CA . SER A 1 94 ? 2.642 71.488 10.011 1.00 48.89 228 SER A CA 1
ATOM 652 C C . SER A 1 94 ? 3.413 71.757 8.724 1.00 48.50 228 SER A C 1
ATOM 653 O O . SER A 1 94 ? 3.020 72.626 7.944 1.00 48.59 228 SER A O 1
ATOM 656 N N . LYS A 1 95 ? 4.499 71.013 8.504 1.00 47.77 229 LYS A N 1
ATOM 657 C CA . LYS A 1 95 ? 5.157 70.962 7.194 1.00 47.23 229 LYS A CA 1
ATOM 658 C C . LYS A 1 95 ? 4.172 70.659 6.057 1.00 46.91 229 LYS A C 1
ATOM 659 O O . LYS A 1 95 ? 4.325 71.176 4.947 1.00 47.17 229 LYS A O 1
ATOM 663 N N . LEU A 1 96 ? 3.164 69.835 6.342 1.00 46.29 230 LEU A N 1
ATOM 664 C CA . LEU A 1 96 ? 2.165 69.439 5.351 1.00 45.93 230 LEU A CA 1
ATOM 665 C C . LEU A 1 96 ? 0.959 70.343 5.340 1.00 45.80 230 LEU A C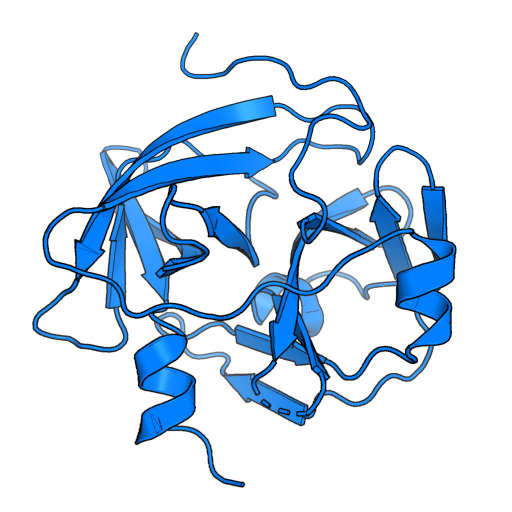 1
ATOM 666 O O . LEU A 1 96 ? 0.253 70.436 4.336 1.00 45.85 230 LEU A O 1
ATOM 671 N N . GLY A 1 97 ? 0.714 70.994 6.469 1.00 45.69 231 GLY A N 1
ATOM 672 C CA . GLY A 1 97 ? -0.453 71.847 6.620 1.00 45.45 231 GLY A CA 1
ATOM 673 C C . GLY A 1 97 ? -1.663 71.023 6.993 1.00 45.29 231 GLY A C 1
ATOM 674 O O . GLY A 1 97 ? -2.794 71.391 6.666 1.00 45.35 231 GLY A O 1
ATOM 675 N N . VAL A 1 98 ? -1.420 69.906 7.679 1.00 45.10 232 VAL A N 1
ATOM 676 C CA . VAL A 1 98 ? -2.494 69.019 8.136 1.00 44.74 232 VAL A CA 1
ATOM 677 C C . VAL A 1 98 ? -3.042 69.470 9.492 1.00 44.58 232 VAL A C 1
ATOM 678 O O . VAL A 1 98 ? -2.296 69.625 10.451 1.00 44.35 232 VAL A O 1
ATOM 682 N N . LYS A 1 99 ? -4.351 69.675 9.548 1.00 44.56 233 LYS A N 1
ATOM 683 C CA . LYS A 1 99 ? -5.034 70.030 10.780 1.00 44.94 233 LYS A CA 1
ATOM 684 C C . LYS A 1 99 ? -5.865 68.854 11.311 1.00 45.00 233 LYS A C 1
ATOM 685 O O . LYS A 1 99 ? -6.636 68.241 10.571 1.00 44.76 233 LYS A O 1
ATOM 689 N N . SER A 1 100 ? -5.705 68.565 12.600 1.00 45.15 234 SER A N 1
ATOM 690 C CA . SER A 1 100 ? -6.458 67.526 13.300 1.00 45.32 234 SER A CA 1
ATOM 691 C C . SER A 1 100 ? -7.977 67.622 13.110 1.00 45.43 234 SER A C 1
ATOM 692 O O . SER A 1 100 ? -8.501 68.675 12.744 1.00 45.52 234 SER A O 1
ATOM 695 N N . THR A 1 101 ? -8.666 66.502 13.339 1.00 45.63 235 THR A N 1
ATOM 696 C CA . THR A 1 101 ? -10.132 66.415 13.308 1.00 45.92 235 THR A CA 1
ATOM 697 C C . THR A 1 101 ? -10.563 65.323 14.271 1.00 46.01 235 THR A C 1
ATOM 698 O O . THR A 1 101 ? -10.026 64.228 14.224 1.00 46.15 235 THR A O 1
ATOM 702 N N . PRO A 1 102 ? -11.527 65.615 15.160 1.00 46.38 236 PRO A N 1
ATOM 703 C CA . PRO A 1 102 ? -11.888 64.595 16.144 1.00 46.44 236 PRO A CA 1
ATOM 704 C C . PRO A 1 102 ? -12.739 63.454 15.563 1.00 46.14 236 PRO A C 1
ATOM 705 O O . PRO A 1 102 ? -13.515 63.663 14.620 1.00 46.11 236 PRO A O 1
ATOM 709 N N . LEU A 1 103 ? -12.560 62.260 16.122 1.00 45.77 237 LEU A N 1
ATOM 710 C CA . LEU A 1 103 ? -13.437 61.136 15.846 1.00 45.66 237 LEU A CA 1
ATOM 711 C C . LEU A 1 103 ? -14.762 61.371 16.546 1.00 45.56 237 LEU A C 1
ATOM 712 O O . LEU A 1 103 ? -14.817 61.461 17.763 1.00 45.88 237 LEU A O 1
ATOM 717 N N . VAL A 1 104 ? -15.820 61.482 15.759 1.00 45.65 238 VAL A N 1
ATOM 718 C CA . VAL A 1 104 ? -17.161 61.723 16.253 1.00 45.90 238 VAL A CA 1
ATOM 719 C C . VAL A 1 104 ? -17.896 60.382 16.265 1.00 46.14 238 VAL A C 1
ATOM 720 O O . VAL A 1 104 ? -17.483 59.443 15.590 1.00 46.38 238 VAL A O 1
ATOM 724 N N . CYS A 1 105 ? -18.969 60.296 17.044 1.00 46.52 239 CYS A N 1
ATOM 725 C CA . CYS A 1 105 ? -19.774 59.092 17.155 1.00 46.74 239 CYS A CA 1
ATOM 726 C C . CYS A 1 105 ? -20.663 58.855 15.926 1.00 47.11 239 CYS A C 1
ATOM 727 O O . CYS A 1 105 ? -21.449 59.725 15.550 1.00 47.13 239 CYS A O 1
ATOM 730 N N . PRO A 1 106 ? -20.540 57.675 15.288 1.00 47.34 240 PRO A N 1
ATOM 731 C CA . PRO A 1 106 ? -21.405 57.342 14.149 1.00 47.63 240 PRO A CA 1
ATOM 732 C C . PRO A 1 106 ? -22.862 57.078 14.543 1.00 48.01 240 PRO A C 1
ATOM 733 O O . PRO A 1 106 ? -23.150 56.825 15.711 1.00 48.28 240 PRO A O 1
ATOM 737 N N . SER A 1 107 ? -23.766 57.125 13.568 1.00 48.43 241 SER A N 1
ATOM 738 C CA . SER A 1 107 ? -25.190 56.926 13.827 1.00 48.89 241 SER A CA 1
ATOM 739 C C . SER A 1 107 ? -25.784 55.848 12.924 1.00 49.16 241 SER A C 1
ATOM 740 O O . SER A 1 107 ? -25.057 55.112 12.262 1.00 49.42 241 SER A O 1
ATOM 743 N N . SER A 1 108 ? -27.110 55.759 12.906 1.00 49.48 242 SER A N 1
ATOM 744 C CA . SER A 1 108 ? -27.816 54.824 12.033 1.00 49.82 242 SER A CA 1
ATOM 745 C C . SER A 1 108 ? -27.731 55.267 10.571 1.00 49.80 242 SER A C 1
ATOM 746 O O . SER A 1 108 ? -27.832 54.445 9.660 1.00 49.89 242 SER A O 1
ATOM 749 N N . LYS A 1 109 ? -27.565 56.569 10.353 1.00 49.71 243 LYS A N 1
ATOM 750 C CA . LYS A 1 109 ? -27.477 57.123 9.011 1.00 49.66 243 LYS A CA 1
ATOM 751 C C . LYS A 1 109 ? -26.745 58.453 9.041 1.00 49.63 243 LYS A C 1
ATOM 752 O O . LYS A 1 109 ? -27.255 59.445 9.567 1.00 50.10 243 LYS A O 1
ATOM 755 N N . ASP A 1 110 ? -25.537 58.460 8.491 1.00 49.26 244 ASP A N 1
ATOM 756 C CA . ASP A 1 110 ? -24.764 59.681 8.338 1.00 48.90 244 ASP A CA 1
ATOM 757 C C . ASP A 1 110 ? -24.538 59.922 6.852 1.00 48.51 244 ASP A C 1
ATOM 758 O O . ASP A 1 110 ? -24.207 58.994 6.122 1.00 48.74 244 ASP A O 1
ATOM 763 N N . VAL A 1 111 ? -24.738 61.155 6.398 1.00 47.88 245 VAL A N 1
ATOM 764 C CA . VAL A 1 111 ? -24.422 61.508 5.021 1.00 47.34 245 VAL A CA 1
ATOM 765 C C . VAL A 1 111 ? -22.916 61.733 4.958 1.00 46.67 245 VAL A C 1
ATOM 766 O O . VAL A 1 111 ? -22.364 62.500 5.747 1.00 46.80 245 VAL A O 1
ATOM 770 N N . ILE A 1 112 ? -22.244 61.048 4.043 1.00 45.77 246 ILE A N 1
ATOM 771 C CA . ILE A 1 112 ? -20.786 61.081 4.027 1.00 45.25 246 ILE A CA 1
ATOM 772 C C . ILE A 1 112 ? -20.161 61.427 2.680 1.00 44.95 246 ILE A C 1
ATOM 773 O O . ILE A 1 112 ? -20.705 61.122 1.622 1.00 45.21 246 ILE A O 1
ATOM 778 N N . THR A 1 113 ? -19.008 62.074 2.740 1.00 44.52 247 THR A N 1
ATOM 779 C CA . THR A 1 113 ? -18.165 62.241 1.576 1.00 44.33 247 THR A CA 1
ATOM 780 C C . THR A 1 113 ? -16.908 61.433 1.821 1.00 44.10 247 THR A C 1
ATOM 781 O O . THR A 1 113 ? -16.411 61.372 2.954 1.00 44.01 247 THR A O 1
ATOM 785 N N . CYS A 1 114 ? -16.405 60.803 0.763 1.00 43.76 248 CYS A N 1
ATOM 786 C CA . CYS A 1 114 ? -15.128 60.096 0.816 1.00 43.42 248 CYS A CA 1
ATOM 787 C C . CYS A 1 114 ? -14.200 60.561 -0.289 1.00 43.30 248 CYS A C 1
ATOM 788 O O . CYS A 1 114 ? -14.624 60.781 -1.415 1.00 43.01 248 CYS A O 1
ATOM 791 N N . TYR A 1 115 ? -12.930 60.720 0.054 1.00 43.76 249 TYR A N 1
ATOM 792 C CA . TYR A 1 115 ? -11.941 61.244 -0.870 1.00 44.25 249 TYR A CA 1
ATOM 793 C C . TYR A 1 115 ? -10.858 60.223 -1.147 1.00 44.43 249 TYR A C 1
ATOM 794 O O . TYR A 1 115 ? -10.385 59.548 -0.239 1.00 44.17 249 TYR A O 1
ATOM 803 N N . GLY A 1 116 ? -10.457 60.136 -2.409 1.00 44.90 250 GLY A N 1
ATOM 804 C CA . GLY A 1 116 ? -9.344 59.292 -2.808 1.00 45.67 250 GLY A CA 1
ATOM 805 C C . GLY A 1 116 ? -8.830 59.671 -4.177 1.00 46.20 250 GLY A C 1
ATOM 806 O O . GLY A 1 116 ? -9.345 60.582 -4.811 1.00 46.35 250 GLY A O 1
ATOM 807 N N . GLY A 1 117 ? -7.807 58.967 -4.630 1.00 46.76 251 GLY A N 1
ATOM 808 C CA . GLY A 1 117 ? -7.215 59.220 -5.930 1.00 47.81 251 GLY A CA 1
ATOM 809 C C . GLY A 1 117 ? -6.057 58.275 -6.088 1.00 48.72 251 GLY A C 1
ATOM 810 O O . GLY A 1 117 ? -5.946 57.305 -5.336 1.00 49.09 251 GLY A O 1
ATOM 811 N N . SER A 1 118 ? -5.199 58.544 -7.065 1.00 49.48 252 SER A N 1
ATOM 812 C CA . SER A 1 118 ? -3.997 57.744 -7.257 1.00 50.16 252 SER A CA 1
ATOM 813 C C . SER A 1 118 ? -2.773 58.626 -7.140 1.00 50.53 252 SER A C 1
ATOM 814 O O . SER A 1 118 ? -1.648 58.163 -7.319 1.00 50.89 252 SER A O 1
ATOM 817 N N . SER A 1 119 ? -3.004 59.902 -6.846 1.00 51.02 253 SER A N 1
ATOM 818 C CA . SER A 1 119 ? -1.933 60.822 -6.452 1.00 51.75 253 SER A CA 1
ATOM 819 C C . SER A 1 119 ? -2.478 61.956 -5.572 1.00 51.88 253 SER A C 1
ATOM 820 O O . SER A 1 119 ? -3.666 62.298 -5.641 1.00 51.75 253 SER A O 1
ATOM 823 N N . SER A 1 120 ? -1.603 62.512 -4.735 1.00 52.19 254 SER A N 1
ATOM 824 C CA . SER A 1 120 ? -1.973 63.552 -3.759 1.00 52.40 254 SER A CA 1
ATOM 825 C C . SER A 1 120 ? -2.706 64.747 -4.388 1.00 52.27 254 SER A C 1
ATOM 826 O O . SER A 1 120 ? -3.668 65.272 -3.807 1.00 52.49 254 SER A O 1
ATOM 829 N N . ASP A 1 121 ? -2.240 65.154 -5.573 1.00 51.74 255 ASP A N 1
ATOM 830 C CA . ASP A 1 121 ? -2.773 66.308 -6.300 1.00 50.84 255 ASP A CA 1
ATOM 831 C C . ASP A 1 121 ? -3.893 65.937 -7.284 1.00 50.18 255 ASP A C 1
ATOM 832 O O . ASP A 1 121 ? -4.528 66.826 -7.863 1.00 50.39 255 ASP A O 1
ATOM 837 N N . CYS A 1 122 ? -4.137 64.636 -7.466 1.00 48.85 256 CYS A N 1
ATOM 838 C CA . CYS A 1 122 ? -5.196 64.169 -8.365 1.00 47.67 256 CYS A CA 1
ATOM 839 C C . CYS A 1 122 ? -6.358 63.496 -7.636 1.00 46.57 256 CYS A C 1
ATOM 840 O O . CYS A 1 122 ? -6.680 62.333 -7.883 1.00 46.23 256 CYS A O 1
ATOM 843 N N . LEU A 1 123 ? -7.005 64.250 -6.760 1.00 45.45 257 LEU A N 1
ATOM 844 C CA . LEU A 1 123 ? -8.006 63.691 -5.862 1.00 44.32 257 LEU A CA 1
ATOM 845 C C . LEU A 1 123 ? -9.404 63.776 -6.454 1.00 43.51 257 LEU A C 1
ATOM 846 O O . LEU A 1 123 ? -9.687 64.677 -7.234 1.00 43.67 257 LEU A O 1
ATOM 851 N N . MET A 1 124 ? -10.265 62.829 -6.092 1.00 42.55 258 MET A N 1
ATOM 852 C CA . MET A 1 124 ? -11.691 62.901 -6.415 1.00 41.78 258 MET A CA 1
ATOM 853 C C . MET A 1 124 ? -12.567 62.552 -5.205 1.00 41.50 258 MET A C 1
ATOM 854 O O . MET A 1 124 ? -12.081 62.007 -4.208 1.00 41.37 258 MET A O 1
ATOM 859 N N . SER A 1 125 ? -13.855 62.876 -5.292 1.00 41.04 259 SER A N 1
ATOM 860 C CA . SER A 1 125 ? -14.766 62.722 -4.161 1.00 40.59 259 SER A CA 1
ATOM 861 C C . SER A 1 125 ? -15.985 61.870 -4.474 1.00 40.38 259 SER A C 1
ATOM 862 O O . SER A 1 125 ? -16.534 61.926 -5.566 1.00 40.29 259 SER A O 1
ATOM 865 N N . GLY A 1 126 ? -16.411 61.096 -3.483 1.00 40.27 260 GLY A N 1
ATOM 866 C CA . GLY A 1 126 ? -17.647 60.335 -3.564 1.00 40.07 260 GLY A CA 1
ATOM 867 C C . GLY A 1 126 ? -18.585 60.790 -2.467 1.00 39.79 260 GLY A C 1
ATOM 868 O O . GLY A 1 126 ? -18.170 61.480 -1.548 1.00 39.71 260 GLY A O 1
ATOM 869 N N . VAL A 1 127 ? -19.857 60.423 -2.585 1.00 39.82 261 VAL A N 1
ATOM 870 C CA . VAL A 1 127 ? -20.861 60.727 -1.571 1.00 39.83 261 VAL A CA 1
ATOM 871 C C . VAL A 1 127 ? -21.673 59.460 -1.344 1.00 39.64 261 VAL A C 1
ATOM 872 O O . VAL A 1 127 ? -21.920 58.694 -2.272 1.00 39.39 261 VAL A O 1
ATOM 876 N N . GLY A 1 128 ? -22.072 59.236 -0.103 1.00 39.84 262 GLY A N 1
ATOM 877 C CA . GLY A 1 128 ? -22.929 58.106 0.231 1.00 40.42 262 GLY A CA 1
ATOM 878 C C . GLY A 1 128 ? -23.529 58.310 1.597 1.00 40.65 262 GLY A C 1
ATOM 879 O O . GLY A 1 128 ? -23.588 59.433 2.095 1.00 41.08 262 GLY A O 1
ATOM 880 N N . SER A 1 129 ? -23.979 57.227 2.213 1.00 40.99 263 SER A N 1
ATOM 881 C CA . SER A 1 129 ? -24.377 57.283 3.623 1.00 41.24 263 SER A CA 1
ATOM 882 C C . SER A 1 129 ? -23.700 56.174 4.409 1.00 41.11 263 SER A C 1
ATOM 883 O O . SER A 1 129 ? -23.371 55.129 3.853 1.00 41.22 263 SER A O 1
ATOM 886 N N . SER A 1 130 ? -23.479 56.417 5.695 1.00 41.10 264 SER A N 1
ATOM 887 C CA . SER A 1 130 ? -22.867 55.432 6.576 1.00 41.20 264 SER A CA 1
ATOM 888 C C . SER A 1 130 ? -23.810 55.014 7.707 1.00 41.11 264 SER A C 1
ATOM 889 O O . SER A 1 130 ? -24.594 55.819 8.205 1.00 40.89 264 SER A O 1
ATOM 892 N N . SER A 1 131 ? -23.718 53.750 8.108 1.00 41.10 265 SER A N 1
ATOM 893 C CA . SER A 1 131 ? -24.614 53.196 9.114 1.00 41.06 265 SER A CA 1
ATOM 894 C C . SER A 1 131 ? -23.869 52.289 10.062 1.00 40.66 265 SER A C 1
ATOM 895 O O . SER A 1 131 ? -23.024 51.507 9.650 1.00 40.61 265 SER A O 1
ATOM 898 N N . THR A 1 132 ? -24.208 52.397 11.338 1.00 40.25 266 THR A N 1
ATOM 899 C CA . THR A 1 132 ? -23.662 51.541 12.372 1.00 40.09 266 THR A CA 1
ATOM 900 C C . THR A 1 132 ? -24.232 50.114 12.303 1.00 39.75 266 THR A C 1
ATOM 901 O O . THR A 1 132 ? -25.224 49.865 11.623 1.00 39.41 266 THR A O 1
ATOM 905 N N . SER A 1 133 ? -23.599 49.183 13.013 1.00 39.36 267 SER A N 1
ATOM 906 C CA . SER A 1 133 ? -24.110 47.820 13.121 1.00 39.36 267 SER A CA 1
ATOM 907 C C . SER A 1 133 ? -24.397 47.464 14.566 1.00 38.99 267 SER A C 1
ATOM 908 O O . SER A 1 133 ? -23.966 48.167 15.480 1.00 38.77 267 SER A O 1
ATOM 911 N N . GLU A 1 134 ? -25.121 46.363 14.763 1.00 38.72 268 GLU A N 1
ATOM 912 C CA . GLU A 1 134 ? -25.213 45.736 16.084 1.00 38.65 268 GLU A CA 1
ATOM 913 C C . GLU A 1 134 ? -23.869 45.079 16.442 1.00 38.64 268 GLU A C 1
ATOM 914 O O . GLU A 1 134 ? -23.644 44.690 17.591 1.00 38.50 268 GLU A O 1
ATOM 920 N N . PHE A 1 135 ? -23.002 44.944 15.434 1.00 38.60 269 PHE A N 1
ATOM 921 C CA . PHE A 1 135 ? -21.579 44.673 15.621 1.00 38.39 269 PHE A CA 1
ATOM 922 C C . PHE A 1 135 ? -20.891 46.025 15.662 1.00 38.17 269 PHE A C 1
ATOM 923 O O . PHE A 1 135 ? -20.538 46.574 14.629 1.00 38.21 269 PHE A O 1
ATOM 931 N N . THR A 1 136 ? -20.708 46.552 16.871 1.00 38.18 270 THR A N 1
ATOM 932 C CA . THR A 1 136 ? -20.405 47.971 17.094 1.00 38.21 270 THR A CA 1
ATOM 933 C C . THR A 1 136 ? -19.151 48.494 16.383 1.00 38.07 270 THR A C 1
ATOM 934 O O . THR A 1 136 ? -19.104 49.660 15.981 1.00 38.28 270 THR A O 1
ATOM 938 N N . TRP A 1 137 ? -18.151 47.630 16.225 1.00 37.79 271 TRP A N 1
ATOM 939 C CA . TRP A 1 137 ? -16.900 47.966 15.533 1.00 37.24 271 TRP A CA 1
ATOM 940 C C . TRP A 1 137 ? -17.091 48.167 14.027 1.00 37.26 271 TRP A C 1
ATOM 941 O O . TRP A 1 137 ? -16.257 48.778 13.358 1.00 37.23 271 TRP A O 1
ATOM 952 N N . LYS A 1 138 ? -18.195 47.652 13.504 1.00 37.18 272 LYS A N 1
ATOM 953 C CA . LYS A 1 138 ? -18.446 47.647 12.078 1.00 37.40 272 LYS A CA 1
ATOM 954 C C . LYS A 1 138 ? -19.325 48.821 11.611 1.00 37.42 272 LYS A C 1
ATOM 955 O O . LYS A 1 138 ? -20.343 49.138 12.232 1.00 37.35 272 LYS A O 1
ATOM 961 N N . LEU A 1 139 ? -18.899 49.471 10.526 1.00 37.21 273 LEU A N 1
ATOM 962 C CA . LEU A 1 139 ? -19.736 50.403 9.792 1.00 36.93 273 LEU A CA 1
ATOM 963 C C . LEU A 1 139 ? -19.891 49.830 8.406 1.00 37.07 273 LEU A C 1
ATOM 964 O O . LEU A 1 139 ? -18.989 49.155 7.913 1.00 37.26 273 LEU A O 1
ATOM 969 N N . THR A 1 140 ? -21.043 50.074 7.790 1.00 37.06 274 THR A N 1
ATOM 970 C CA . THR A 1 140 ? -21.244 49.800 6.372 1.00 37.17 274 THR A CA 1
ATOM 971 C C . THR A 1 140 ? -21.658 51.116 5.720 1.00 37.20 274 THR A C 1
ATOM 972 O O . THR A 1 140 ? -22.377 51.908 6.325 1.00 37.58 274 THR A O 1
ATOM 976 N N . HIS A 1 141 ? -21.203 51.363 4.500 1.00 37.06 275 HIS A N 1
ATOM 977 C CA . HIS A 1 141 ? -21.475 52.634 3.848 1.00 37.22 275 HIS A CA 1
ATOM 978 C C . HIS A 1 141 ? -21.599 52.487 2.331 1.00 37.87 275 HIS A C 1
ATOM 979 O O . HIS A 1 141 ? -21.173 51.477 1.760 1.00 38.03 275 HIS A O 1
ATOM 986 N N . THR A 1 142 ? -22.170 53.505 1.689 1.00 38.34 276 THR A N 1
ATOM 987 C CA . THR A 1 142 ? -22.433 53.477 0.255 1.00 39.01 276 THR A CA 1
ATOM 988 C C . THR A 1 142 ? -21.560 54.440 -0.544 1.00 39.22 276 THR A C 1
ATOM 989 O O . THR A 1 142 ? -21.726 54.581 -1.759 1.00 39.66 276 THR A O 1
ATOM 993 N N . CYS A 1 143 ? -20.629 55.101 0.130 1.00 39.58 277 CYS A N 1
ATOM 994 C CA . CYS A 1 143 ? -19.691 55.998 -0.537 1.00 39.73 277 CYS A CA 1
ATOM 995 C C . CYS A 1 143 ? -18.855 55.208 -1.543 1.00 39.62 277 CYS A C 1
ATOM 996 O O . CYS A 1 143 ? -18.248 54.204 -1.181 1.00 39.71 277 CYS A O 1
ATOM 999 N N . PRO A 1 144 ? -18.830 55.650 -2.814 1.00 39.57 278 PRO A N 1
ATOM 1000 C CA . PRO A 1 144 ? -18.080 54.929 -3.829 1.00 39.45 278 PRO A CA 1
ATOM 1001 C C . PRO A 1 144 ? -16.582 55.148 -3.657 1.00 39.61 278 PRO A C 1
ATOM 1002 O O . PRO A 1 144 ? -16.110 56.288 -3.608 1.00 40.09 278 PRO A O 1
ATOM 1006 N N . THR A 1 145 ? -15.841 54.060 -3.532 1.00 39.51 279 THR A N 1
ATOM 1007 C CA . THR A 1 145 ? -14.409 54.147 -3.319 1.00 39.20 279 THR A CA 1
ATOM 1008 C C . THR A 1 145 ? -13.727 53.374 -4.429 1.00 39.12 279 THR A C 1
ATOM 1009 O O . THR A 1 145 ? -14.377 52.989 -5.393 1.00 39.70 279 THR A O 1
ATOM 1013 N N . ALA A 1 146 ? -12.421 53.171 -4.317 1.00 38.85 280 ALA A N 1
ATOM 1014 C CA . ALA A 1 146 ? -11.687 52.415 -5.315 1.00 38.55 280 ALA A CA 1
ATOM 1015 C C . ALA A 1 146 ? -10.477 51.763 -4.686 1.00 38.31 280 ALA A C 1
ATOM 1016 O O . ALA A 1 146 ? -10.272 51.862 -3.469 1.00 38.18 280 ALA A O 1
ATOM 1018 N N . ALA A 1 147 ? -9.688 51.090 -5.523 1.00 37.99 281 ALA A N 1
ATOM 1019 C CA . ALA A 1 147 ? -8.394 50.554 -5.118 1.00 37.69 281 ALA A CA 1
ATOM 1020 C C . ALA A 1 147 ? -7.494 51.721 -4.722 1.00 37.23 281 ALA A C 1
ATOM 1021 O O . ALA A 1 147 ? -7.439 52.733 -5.422 1.00 37.32 281 ALA A O 1
ATOM 1023 N N . GLY A 1 148 ? -6.819 51.582 -3.583 1.00 36.61 282 GLY A N 1
ATOM 1024 C CA . GLY A 1 148 ? -6.026 52.666 -3.012 1.00 35.92 282 GLY A CA 1
ATOM 1025 C C . GLY A 1 148 ? -6.747 53.627 -2.069 1.00 35.46 282 GLY A C 1
ATOM 1026 O O . GLY A 1 148 ? -6.112 54.512 -1.507 1.00 35.64 282 GLY A O 1
ATOM 1027 N N . TRP A 1 149 ? -8.057 53.477 -1.882 1.00 34.72 283 TRP A N 1
ATOM 1028 C CA . TRP A 1 149 ? -8.795 54.400 -1.001 1.00 34.33 283 TRP A CA 1
ATOM 1029 C C . TRP A 1 149 ? -8.887 53.919 0.448 1.00 33.94 283 TRP A C 1
ATOM 1030 O O . TRP A 1 149 ? -9.697 54.425 1.222 1.00 33.86 283 TRP A O 1
ATOM 1041 N N . SER A 1 150 ? -8.077 52.930 0.813 1.00 33.42 284 SER A N 1
ATOM 1042 C CA . SER A 1 150 ? -8.085 52.417 2.174 1.00 32.56 284 SER A CA 1
ATOM 1043 C C . SER A 1 150 ? -7.497 53.389 3.177 1.00 32.05 284 SER A C 1
ATOM 1044 O O . SER A 1 150 ? -6.449 53.972 2.945 1.00 31.58 284 SER A O 1
ATOM 1047 N N . GLY A 1 151 ? -8.199 53.552 4.294 1.00 31.85 285 GLY A N 1
ATOM 1048 C CA . GLY A 1 151 ? -7.762 54.419 5.374 1.00 31.52 285 GL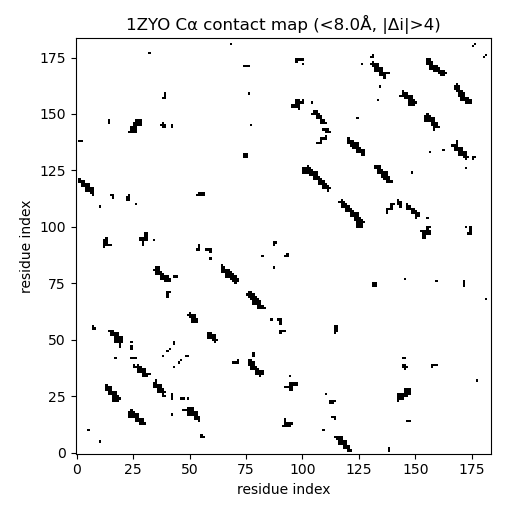Y A CA 1
ATOM 1049 C C . GLY A 1 151 ? -8.366 55.793 5.252 1.00 31.35 285 GLY A C 1
ATOM 1050 O O . GLY A 1 151 ? -8.146 56.648 6.099 1.00 31.79 285 GLY A O 1
ATOM 1051 N N . THR A 1 152 ? -9.123 56.005 4.187 1.00 31.24 286 THR A N 1
ATOM 1052 C CA . THR A 1 152 ? -9.733 57.289 3.928 1.00 31.09 286 THR A CA 1
ATOM 1053 C C . THR A 1 152 ? -10.923 57.465 4.870 1.00 31.53 286 THR A C 1
ATOM 1054 O O . THR A 1 152 ? -11.750 56.555 5.005 1.00 31.44 286 THR A O 1
ATOM 1058 N N . PRO A 1 153 ? -10.984 58.616 5.561 1.00 31.84 287 PRO A N 1
ATOM 1059 C CA . PRO A 1 153 ? -12.043 58.888 6.525 1.00 32.38 287 PRO A CA 1
ATOM 1060 C C . PRO A 1 153 ? -13.431 58.996 5.917 1.00 33.20 287 PRO A C 1
ATOM 1061 O O . PRO A 1 153 ? -13.594 59.425 4.772 1.00 33.08 287 PRO A O 1
ATOM 1065 N N . LEU A 1 154 ? -14.418 58.574 6.701 1.00 34.37 288 LEU A N 1
ATOM 1066 C CA . LEU A 1 154 ? -15.821 58.806 6.405 1.00 35.55 288 LEU A CA 1
ATOM 1067 C C . LEU A 1 154 ? -16.212 60.152 7.021 1.00 36.30 288 LEU A C 1
ATOM 1068 O O . LEU A 1 154 ? -16.525 60.226 8.207 1.00 36.77 288 LEU A O 1
ATOM 1073 N N . TYR A 1 155 ? -16.151 61.212 6.215 1.00 37.14 289 TYR A N 1
ATOM 1074 C CA . TYR A 1 155 ? -16.402 62.576 6.680 1.00 37.91 289 TYR A CA 1
ATOM 1075 C C . TYR A 1 155 ? -17.882 62.871 6.611 1.00 39.17 289 TYR A C 1
ATOM 1076 O O . TYR A 1 155 ? -18.526 62.621 5.590 1.00 39.49 289 TYR A O 1
ATOM 1085 N N . SER A 1 156 ? -18.424 63.410 7.694 1.00 40.64 290 SER A N 1
ATOM 1086 C CA . SER A 1 156 ? -19.761 63.994 7.660 1.00 41.94 290 SER A CA 1
ATOM 1087 C C . SER A 1 156 ? -19.636 65.472 7.994 1.00 42.44 290 SER A C 1
ATOM 1088 O O . SER A 1 156 ? -18.539 65.941 8.323 1.00 42.24 290 SER A O 1
ATOM 1091 N N . SER A 1 157 ? -20.746 66.202 7.901 1.00 43.33 291 SER A N 1
ATOM 1092 C CA . SER A 1 157 ? -20.770 67.606 8.308 1.00 44.25 291 SER A CA 1
ATOM 1093 C C . SER A 1 157 ? -20.399 67.724 9.779 1.00 44.62 291 SER A C 1
ATOM 1094 O O . SER A 1 157 ? -19.734 68.677 10.193 1.00 45.20 291 SER A O 1
ATOM 1097 N N . ARG A 1 158 ? -20.817 66.732 10.555 1.00 44.79 292 ARG A N 1
ATOM 1098 C CA . ARG A 1 158 ? -20.519 66.671 11.978 1.00 45.21 292 ARG A CA 1
ATOM 1099 C C . ARG A 1 158 ? -19.072 66.230 12.242 1.00 44.46 292 ARG A C 1
ATOM 1100 O O . ARG A 1 158 ? -18.539 66.461 13.329 1.00 44.78 292 ARG A O 1
ATOM 1108 N N . GLY A 1 159 ? -18.446 65.597 11.249 1.00 43.88 293 GLY A N 1
ATOM 1109 C CA . GLY A 1 159 ? -17.040 65.166 11.343 1.00 42.75 293 GLY A CA 1
ATOM 1110 C C . GLY A 1 159 ? -16.795 63.739 10.880 1.00 41.81 293 GLY A C 1
ATOM 1111 O O . GLY A 1 159 ? -17.685 63.106 10.309 1.00 41.89 293 GLY A O 1
ATOM 1112 N N . VAL A 1 160 ? -15.584 63.241 11.135 1.00 40.99 294 VAL A N 1
ATOM 1113 C CA . VAL A 1 160 ? -15.189 61.863 10.813 1.00 40.02 294 VAL A CA 1
ATOM 1114 C C . VAL A 1 160 ? -15.922 60.846 11.693 1.00 39.56 294 VAL A C 1
ATOM 1115 O O . VAL A 1 160 ? -15.641 60.728 12.888 1.00 39.45 294 VAL A O 1
ATOM 1119 N N . VAL A 1 161 ? -16.852 60.110 11.087 1.00 38.65 295 VAL A N 1
ATOM 1120 C CA . VAL A 1 161 ? -17.633 59.100 11.799 1.00 37.78 295 VAL A CA 1
ATOM 1121 C C . VAL A 1 161 ? -16.954 57.725 11.833 1.00 37.10 295 VAL A C 1
ATOM 1122 O O . VAL A 1 161 ? -17.292 56.900 12.683 1.00 37.29 295 VAL A O 1
ATOM 1126 N N . GLY A 1 162 ? -16.009 57.486 10.914 1.00 35.77 296 GLY A N 1
ATOM 1127 C CA . GLY A 1 162 ? -15.328 56.192 10.790 1.00 33.87 296 GLY A CA 1
ATOM 1128 C C . GLY A 1 162 ? -14.270 56.175 9.701 1.00 32.69 296 GLY A C 1
ATOM 1129 O O . GLY A 1 162 ? -14.034 57.186 9.050 1.00 32.91 296 GLY A O 1
ATOM 1130 N N . MET A 1 163 ? -13.626 55.025 9.505 1.00 31.36 297 MET A N 1
ATOM 1131 C CA . MET A 1 163 ? -12.567 54.881 8.501 1.00 29.58 297 MET A CA 1
ATOM 1132 C C . MET A 1 163 ? -12.920 53.816 7.467 1.00 29.92 297 MET A C 1
ATOM 1133 O O . MET A 1 163 ? -13.367 52.717 7.823 1.00 29.66 297 MET A O 1
ATOM 1138 N N . HIS A 1 164 ? -12.706 54.137 6.194 1.00 29.42 298 HIS A N 1
ATOM 1139 C CA . HIS A 1 164 ? -12.892 53.159 5.133 1.00 29.45 298 HIS A CA 1
ATOM 1140 C C . HIS A 1 164 ? -11.782 52.101 5.136 1.00 29.61 298 HIS A C 1
ATOM 1141 O O . HIS A 1 164 ? -10.594 52.418 5.205 1.00 29.19 298 HIS A O 1
ATOM 1148 N N . VAL A 1 165 ? -12.186 50.836 5.083 1.00 30.19 299 VAL A N 1
ATOM 1149 C CA . VAL A 1 165 ? -11.232 49.739 5.113 1.00 30.87 299 VAL A CA 1
ATOM 1150 C C . VAL A 1 165 ? -11.480 48.715 3.997 1.00 31.98 299 VAL A C 1
ATOM 1151 O O . VAL A 1 165 ? -10.536 48.067 3.540 1.00 31.98 299 VAL A O 1
ATOM 1155 N N . GLY A 1 166 ? -12.728 48.570 3.555 1.00 33.34 300 GLY A N 1
ATOM 1156 C CA . GLY A 1 166 ? -13.021 47.648 2.458 1.00 35.23 300 GLY A CA 1
ATOM 1157 C C . GLY A 1 166 ? -14.458 47.477 2.006 1.00 36.91 300 GLY A C 1
ATOM 1158 O O . GLY A 1 166 ? -15.203 48.452 1.852 1.00 36.57 300 GLY A O 1
ATOM 1159 N N . PHE A 1 167 ? -14.831 46.214 1.790 1.00 38.80 301 PHE A N 1
ATOM 1160 C CA . PHE A 1 167 ? -16.112 45.833 1.192 1.00 40.71 301 PHE A CA 1
ATOM 1161 C C . PHE A 1 167 ? -16.955 45.031 2.155 1.00 41.52 301 PHE A C 1
ATOM 1162 O O . PHE A 1 167 ? -16.428 44.352 3.036 1.00 41.74 301 PHE A O 1
ATOM 1170 N N . GLU A 1 168 ? -18.268 45.120 1.973 1.00 42.73 302 GLU A N 1
ATOM 1171 C CA . GLU A 1 168 ? -19.233 44.287 2.678 1.00 44.00 302 GLU A CA 1
ATOM 1172 C C . GLU A 1 168 ? -19.728 43.257 1.666 1.00 44.74 302 GLU A C 1
ATOM 1173 O O . GLU A 1 168 ? -19.698 42.056 1.926 1.00 44.77 302 GLU A O 1
ATOM 1179 N N . GLU A 1 169 ? -20.196 43.765 0.522 1.00 46.10 303 GLU A N 1
ATOM 1180 C CA . GLU A 1 169 ? -20.299 43.029 -0.749 1.00 46.85 303 GLU A CA 1
ATOM 1181 C C . GLU A 1 169 ? -19.731 43.910 -1.856 1.00 46.89 303 GLU A C 1
ATOM 1182 O O . GLU A 1 169 ? -20.170 45.047 -2.030 1.00 47.07 303 GLU A O 1
ATOM 1188 N N . ILE A 1 170 ? -18.778 43.371 -2.609 1.00 47.08 304 ILE A N 1
ATOM 1189 C CA . ILE A 1 170 ? -18.011 44.135 -3.605 1.00 47.42 304 ILE A CA 1
ATOM 1190 C C . ILE A 1 170 ? -18.871 44.852 -4.676 1.00 47.31 304 ILE A C 1
ATOM 1191 O O . ILE A 1 170 ? -19.465 44.219 -5.560 1.00 47.33 304 ILE A O 1
ATOM 1196 N N . GLY A 1 171 ? -18.936 46.177 -4.578 1.00 47.11 305 GLY A N 1
ATOM 1197 C CA . GLY A 1 171 ? -19.681 46.984 -5.539 1.00 46.70 305 GLY A CA 1
ATOM 1198 C C . GLY A 1 171 ? -21.145 47.220 -5.195 1.00 46.41 305 GLY A C 1
ATOM 1199 O O . GLY A 1 171 ? -21.843 47.965 -5.897 1.00 46.94 305 GLY A O 1
ATOM 1200 N N . LYS A 1 172 ? -21.625 46.589 -4.130 1.00 45.57 306 LYS A N 1
ATOM 1201 C CA . LYS A 1 172 ? -22.978 46.834 -3.665 1.00 44.66 306 LYS A CA 1
ATOM 1202 C C . LYS A 1 172 ? -22.937 47.631 -2.370 1.00 43.81 306 LYS A C 1
ATOM 1203 O O . LYS A 1 172 ? -23.594 48.669 -2.255 1.00 44.01 306 LYS A O 1
ATOM 1206 N N . LEU A 1 173 ? -22.152 47.152 -1.405 1.00 42.53 307 LEU A N 1
ATOM 1207 C CA . LEU A 1 173 ? -22.068 47.77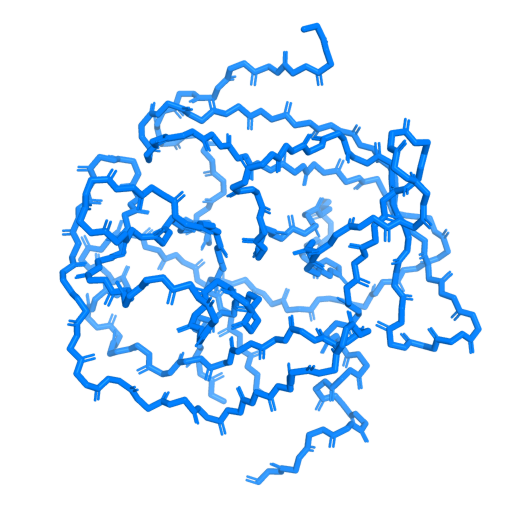8 -0.083 1.00 40.98 307 LEU A CA 1
ATOM 1208 C C . LEU A 1 173 ? -20.646 47.737 0.447 1.00 40.16 307 LEU A C 1
ATOM 1209 O O . LEU A 1 173 ? -20.019 46.673 0.454 1.00 40.03 307 LEU A O 1
ATOM 1214 N N . ASN A 1 174 ? -20.144 48.890 0.895 1.00 38.74 308 ASN A N 1
ATOM 1215 C CA . ASN A 1 174 ? -18.778 48.983 1.427 1.00 37.61 308 ASN A CA 1
ATOM 1216 C C . ASN A 1 174 ? -18.705 48.902 2.952 1.00 36.46 308 ASN A C 1
ATOM 1217 O O . ASN A 1 174 ? -19.727 48.871 3.618 1.00 36.43 308 ASN A O 1
ATOM 1222 N N . ARG A 1 175 ? -17.491 48.868 3.490 1.00 35.47 309 ARG A N 1
ATOM 1223 C CA . ARG A 1 175 ? -17.276 48.615 4.911 1.00 34.76 309 ARG A CA 1
ATOM 1224 C C . ARG A 1 175 ? -16.286 49.576 5.571 1.00 34.09 309 ARG A C 1
ATOM 1225 O O . ARG A 1 175 ? -15.203 49.825 5.057 1.00 33.75 309 ARG A O 1
ATOM 1233 N N . GLY A 1 176 ? -16.679 50.105 6.725 1.00 33.74 310 GLY A N 1
ATOM 1234 C CA . GLY A 1 176 ? -15.784 50.868 7.573 1.00 33.34 310 GLY A CA 1
ATOM 1235 C C . GLY A 1 176 ? -15.509 50.183 8.901 1.00 33.20 310 GLY A C 1
ATOM 1236 O O . GLY A 1 176 ? -16.129 49.174 9.241 1.00 33.25 310 GLY A O 1
ATOM 1237 N N . VAL A 1 177 ? -14.552 50.730 9.643 1.00 33.11 311 VAL A N 1
ATOM 1238 C CA . VAL A 1 177 ? -14.351 50.381 11.036 1.00 32.74 311 VAL A CA 1
ATOM 1239 C C . VAL A 1 177 ? -14.791 51.582 11.855 1.00 32.95 311 VAL A C 1
ATOM 1240 O O . VAL A 1 177 ? -14.385 52.713 11.573 1.00 33.10 311 VAL A O 1
ATOM 1244 N N . ASN A 1 178 ? -15.645 51.341 12.846 1.00 32.91 312 ASN A N 1
ATOM 1245 C CA . ASN A 1 178 ? -16.058 52.390 13.765 1.00 32.92 312 ASN A CA 1
ATOM 1246 C C . ASN A 1 178 ? -14.969 52.589 14.803 1.00 33.16 312 ASN A C 1
ATOM 1247 O O . ASN A 1 178 ? -14.952 51.914 15.835 1.00 33.12 312 ASN A O 1
ATOM 1252 N N . MET A 1 179 ? -14.061 53.519 14.515 1.00 33.44 313 MET A N 1
ATOM 1253 C CA . MET A 1 179 ? -12.914 53.785 15.381 1.00 33.86 313 MET A CA 1
ATOM 1254 C C . MET A 1 179 ? -13.265 54.485 16.693 1.00 34.39 313 MET A C 1
ATOM 1255 O O . MET A 1 179 ? -12.461 54.499 17.622 1.00 34.05 313 MET A O 1
ATOM 1259 N N . PHE A 1 180 ? -14.460 55.066 16.762 1.00 35.27 314 PHE A N 1
ATOM 1260 C CA . PHE A 1 180 ? -14.945 55.673 17.997 1.00 36.33 314 PHE A CA 1
ATOM 1261 C C . PHE A 1 180 ? -15.144 54.591 19.078 1.00 36.84 314 PHE A C 1
ATOM 1262 O O . PHE A 1 180 ? -14.690 54.745 20.212 1.00 36.84 314 PHE A O 1
ATOM 1270 N N . TYR A 1 181 ? -15.806 53.498 18.698 1.00 37.35 315 TYR A N 1
ATOM 1271 C CA . TYR A 1 181 ? -16.018 52.358 19.570 1.00 37.74 315 TYR A CA 1
ATOM 1272 C C . TYR A 1 181 ? -14.703 51.659 19.872 1.00 38.29 315 TYR A C 1
ATOM 1273 O O . TYR A 1 181 ? -14.464 51.230 21.010 1.00 38.51 315 TYR A O 1
ATOM 1282 N N . VAL A 1 182 ? -13.856 51.537 18.854 1.00 38.59 316 VAL A N 1
ATOM 1283 C CA . VAL A 1 182 ? -12.544 50.913 19.018 1.00 38.90 316 VAL A CA 1
ATOM 1284 C C . VAL A 1 182 ? -11.720 51.669 20.069 1.00 39.32 316 VAL A C 1
ATOM 1285 O O . VAL A 1 182 ? -11.201 51.068 20.999 1.00 39.27 316 VAL A O 1
ATOM 1289 N N . ALA A 1 183 ? -11.636 52.989 19.937 1.00 40.34 317 ALA A N 1
ATOM 1290 C CA . ALA A 1 183 ? -10.845 53.807 20.857 1.00 41.28 317 ALA A CA 1
ATOM 1291 C C . ALA A 1 183 ? -11.403 53.816 22.277 1.00 41.85 317 ALA A C 1
ATOM 1292 O O . ALA A 1 183 ? -10.642 53.869 23.243 1.00 42.05 317 ALA A O 1
ATOM 1294 N N . ASN A 1 184 ? -12.723 53.750 22.399 1.00 42.66 318 ASN A N 1
ATOM 1295 C CA . ASN A 1 184 ? -13.376 53.768 23.701 1.00 43.76 318 ASN A CA 1
ATOM 1296 C C . ASN A 1 184 ? -13.533 52.426 24.415 1.00 44.19 318 ASN A C 1
ATOM 1297 O O . ASN A 1 184 ? -13.639 52.390 25.639 1.00 44.62 318 ASN A O 1
ATOM 1302 N N . TYR A 1 185 ? -13.555 51.324 23.675 1.00 44.66 319 TYR A N 1
ATOM 1303 C CA . TYR A 1 185 ? -13.872 50.037 24.297 1.00 44.97 319 TYR A CA 1
ATOM 1304 C C . TYR A 1 185 ? -12.847 48.944 24.082 1.00 44.43 319 TYR A C 1
ATOM 1305 O O . TYR A 1 185 ? -12.819 47.967 24.825 1.00 44.49 319 TYR A O 1
ATOM 1314 N N . LEU A 1 186 ? -12.001 49.114 23.077 1.00 44.10 320 LEU A N 1
ATOM 1315 C CA . LEU A 1 186 ? -11.090 48.054 22.662 1.00 43.70 320 LEU A CA 1
ATOM 1316 C C . LEU A 1 186 ? -9.653 48.354 23.026 1.00 43.68 320 LEU A C 1
ATOM 1317 O O . LEU A 1 186 ? -8.945 47.482 23.519 1.00 44.02 320 LEU A O 1
ATOM 1322 N N . LEU A 1 187 ? -9.226 49.586 22.796 1.00 43.64 321 LEU A N 1
ATOM 1323 C CA . LEU A 1 187 ? -7.839 49.959 23.021 1.00 44.05 321 LEU A CA 1
ATOM 1324 C C . LEU A 1 187 ? -7.498 50.174 24.499 1.00 44.53 321 LEU A C 1
ATOM 1325 O O . LEU A 1 187 ? -8.307 50.711 25.255 1.00 44.54 321 LEU A O 1
ATOM 1330 N N . ARG A 1 188 ? -6.302 49.741 24.900 1.00 45.09 322 ARG A N 1
ATOM 1331 C CA . ARG A 1 188 ? -5.797 49.958 26.258 1.00 45.84 322 ARG A CA 1
ATOM 1332 C C . ARG A 1 188 ? -4.857 51.142 26.260 1.00 46.22 322 ARG A C 1
ATOM 1333 O O . ARG A 1 188 ? -3.971 51.220 25.401 1.00 46.57 322 ARG A O 1
ATOM 1341 N N . SER A 1 189 ? -5.032 52.046 27.228 1.00 46.44 323 SER A N 1
ATOM 1342 C CA . SER A 1 189 ? -4.111 53.167 27.415 1.00 46.58 323 SER A CA 1
ATOM 1343 C C . SER A 1 189 ? -2.715 52.688 27.796 1.00 46.50 323 SER A C 1
ATOM 1344 O O . SER A 1 189 ? -1.747 52.979 27.098 1.00 46.52 323 SER A O 1
#

Sequence (184 aa):
SFYSPVKAGDEPASLVAIKSGPTTIGFGCRTKIEDCLLTAHHVWCNSMRPTGLAKAGKQVSVEDWEISMSSSDKMLDFAIVRVPTHVWSKLGVKSTPLVCPSSKDVITCYGGSSSDCLMSGVGSSSTSEFTWKLTHTCPTAAGWSGTPLYSSRGVVGMHVGFEEIGKLNRGVNMFYVANYLLRS